Protein AF-A0A246J8T1-F1 (afdb_monomer_lite)

InterPro domains:
  IPR014966 FRG domain [PF08867] (48-132)
  IPR014966 FRG domain [SM00901] (44-136)

Sequence (318 aa):
MPIHVEQDFSTLAECLAHVQATYGGTTAVQAHDRRGQTSLGVVRVPSFLFRGEASQYSATTATMQRIATDPTLSERARQLLPKIARMLECQIREFIPMPMMDSAGYAQHYGLPTELIDLTSSVEVAGYFASSGAVGAQGYVGVFPTASLVRSSILIDLRNHDLAHRPRRQHAFALYNHRHTDIKADACTEELGSRWVGFTLQADDKVRFQTSRALLATATDPAAGALQLAVDSMVQEHGKLPDEIALWLSRHIAPAPFVTKVREGSSPGQLSEVDLIPLAAAEAFFDEAAEREHSYRYWSSRFAVSDRCAGMWMATSQ

Structure (mmCIF, N/CA/C/O backbone):
data_AF-A0A246J8T1-F1
#
_entry.id   AF-A0A246J8T1-F1
#
loop_
_atom_site.group_PDB
_atom_site.id
_atom_site.type_symbol
_atom_site.label_atom_id
_atom_site.label_alt_id
_atom_site.label_comp_id
_atom_site.label_asym_id
_atom_site.label_entity_id
_atom_site.label_seq_id
_atom_site.pdbx_PDB_ins_code
_atom_site.Cartn_x
_atom_site.Cartn_y
_atom_site.Cartn_z
_atom_site.occupancy
_atom_site.B_iso_or_equiv
_atom_site.auth_seq_id
_atom_site.auth_comp_id
_atom_site.auth_asym_id
_atom_site.auth_atom_id
_atom_site.pdbx_PDB_model_num
ATOM 1 N N . MET A 1 1 ? 5.577 -5.176 21.895 1.00 53.31 1 MET A N 1
ATOM 2 C CA . MET A 1 1 ? 4.577 -5.011 22.971 1.00 53.31 1 MET A CA 1
ATOM 3 C C . MET A 1 1 ? 3.214 -5.377 22.404 1.00 53.31 1 MET A C 1
ATOM 5 O O . MET A 1 1 ? 3.064 -5.252 21.192 1.00 53.31 1 MET A O 1
ATOM 9 N N . PRO A 1 2 ? 2.273 -5.912 23.199 1.00 61.97 2 PRO A N 1
ATOM 10 C CA . PRO A 1 2 ? 0.915 -6.147 22.717 1.00 61.97 2 PRO A CA 1
ATOM 11 C C . PRO A 1 2 ? 0.264 -4.805 22.356 1.00 61.97 2 PRO A C 1
ATOM 13 O O . PRO A 1 2 ? 0.428 -3.832 23.084 1.00 61.97 2 PRO A O 1
ATOM 16 N N . ILE A 1 3 ? -0.427 -4.755 21.218 1.00 78.69 3 ILE A N 1
ATOM 17 C CA . ILE A 1 3 ? -1.159 -3.564 20.766 1.00 78.69 3 ILE A CA 1
ATOM 18 C C . ILE A 1 3 ? -2.289 -3.296 21.758 1.00 78.69 3 ILE A C 1
ATOM 20 O O . ILE A 1 3 ? -2.963 -4.236 22.183 1.00 78.69 3 ILE A O 1
ATOM 24 N N . HIS A 1 4 ? -2.524 -2.030 22.100 1.00 83.50 4 HIS A N 1
ATOM 25 C CA . HIS A 1 4 ? -3.713 -1.657 22.855 1.00 83.50 4 HIS A CA 1
ATOM 26 C C . HIS A 1 4 ? -4.957 -1.810 21.967 1.00 83.50 4 HIS A C 1
ATOM 28 O O . HIS A 1 4 ? -5.231 -0.974 21.102 1.00 83.50 4 HIS A O 1
ATOM 34 N N . VAL A 1 5 ? -5.704 -2.888 22.184 1.00 88.19 5 VAL A N 1
ATOM 35 C CA . VAL A 1 5 ? -6.971 -3.153 21.500 1.00 88.19 5 VAL A CA 1
ATOM 36 C C . VAL A 1 5 ? -8.106 -2.536 22.312 1.00 88.19 5 VAL A C 1
ATOM 38 O O . VAL A 1 5 ? -8.237 -2.808 23.501 1.00 88.19 5 VAL A O 1
ATOM 41 N N . GLU A 1 6 ? -8.912 -1.683 21.681 1.00 91.12 6 GLU A N 1
ATOM 42 C CA . GLU A 1 6 ? -10.059 -1.033 22.332 1.00 91.12 6 GLU A CA 1
ATOM 43 C C . GLU A 1 6 ? -11.181 -2.036 22.616 1.00 91.12 6 GLU A C 1
ATOM 45 O O . GLU A 1 6 ? -11.785 -2.017 23.687 1.00 91.12 6 GLU A O 1
ATOM 50 N N . GLN A 1 7 ? -11.446 -2.919 21.653 1.00 95.25 7 GLN A N 1
ATOM 51 C CA . GLN A 1 7 ? -12.486 -3.934 21.731 1.00 95.25 7 GLN A CA 1
ATOM 52 C C . GLN A 1 7 ? -12.160 -5.101 20.793 1.00 95.25 7 GLN A C 1
ATOM 54 O O . GLN A 1 7 ? -11.679 -4.876 19.683 1.00 95.25 7 GLN A O 1
ATOM 59 N N . ASP A 1 8 ? -12.465 -6.325 21.227 1.00 96.69 8 ASP A N 1
ATOM 60 C CA . ASP A 1 8 ? -12.354 -7.547 20.426 1.00 96.69 8 ASP A CA 1
ATOM 61 C C . ASP A 1 8 ? -13.741 -8.100 20.064 1.00 96.69 8 ASP A C 1
ATOM 63 O O . ASP A 1 8 ? -14.647 -8.151 20.901 1.00 96.69 8 ASP A O 1
ATOM 67 N N . PHE A 1 9 ? -13.894 -8.544 18.815 1.00 98.06 9 PHE A N 1
ATOM 68 C CA . PHE A 1 9 ? -15.122 -9.123 18.268 1.00 98.06 9 PHE A CA 1
ATOM 69 C C . PHE A 1 9 ? -14.940 -10.583 17.841 1.00 98.06 9 PHE A C 1
ATOM 71 O O . PHE A 1 9 ? -13.850 -11.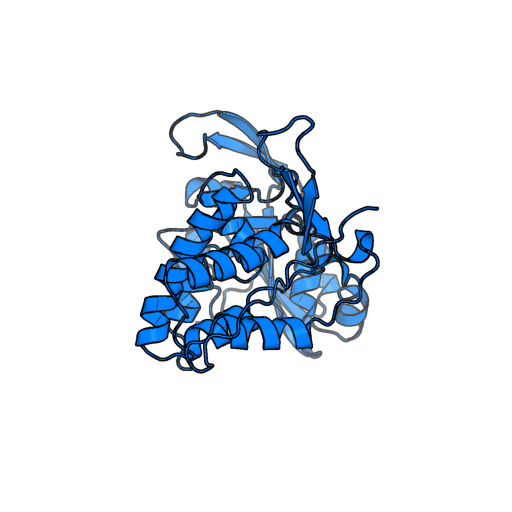031 17.473 1.00 98.06 9 PHE A O 1
ATOM 78 N N . SER A 1 10 ? -16.038 -11.342 17.843 1.00 97.44 10 SER A N 1
ATOM 79 C CA . SER A 1 10 ? -16.011 -12.765 17.485 1.00 97.44 10 SER A CA 1
ATOM 80 C C . SER A 1 10 ? -15.929 -13.010 15.971 1.00 97.44 10 SER A C 1
ATOM 82 O O . SER A 1 10 ? -15.488 -14.080 15.541 1.00 97.44 10 SER A O 1
ATOM 84 N N . THR A 1 11 ? -16.315 -12.006 15.175 1.00 98.06 11 THR A N 1
ATOM 85 C CA . THR A 1 11 ? -16.298 -12.017 13.705 1.00 98.06 11 THR A CA 1
ATOM 86 C C . THR A 1 11 ? -15.822 -10.677 13.144 1.00 98.06 11 THR A C 1
ATOM 88 O O . THR A 1 11 ? -15.952 -9.629 13.790 1.00 98.06 11 THR A O 1
ATOM 91 N N . LEU A 1 12 ? -15.314 -10.680 11.908 1.00 98.06 12 LEU A N 1
ATOM 92 C CA . LEU A 1 12 ? -15.001 -9.439 11.191 1.00 98.06 12 LEU A CA 1
ATOM 93 C C . LEU A 1 12 ? -16.280 -8.644 10.887 1.00 98.06 12 LEU A C 1
ATOM 95 O O . LEU A 1 12 ? -16.277 -7.419 10.986 1.00 98.06 12 LEU A O 1
ATOM 99 N N . ALA A 1 13 ? -17.385 -9.312 10.552 1.00 97.81 13 ALA A N 1
ATOM 100 C CA . ALA A 1 13 ? -18.659 -8.651 10.283 1.00 97.81 13 ALA A CA 1
ATOM 101 C C . ALA A 1 13 ? -19.160 -7.798 11.464 1.00 97.81 13 ALA A C 1
ATOM 103 O O . ALA A 1 13 ? -19.584 -6.660 11.252 1.00 97.81 13 ALA A O 1
ATOM 104 N N . GLU A 1 14 ? -19.088 -8.317 12.693 1.00 98.12 14 GLU A N 1
ATOM 105 C CA . GLU A 1 14 ? -19.444 -7.573 13.910 1.00 98.12 14 GLU A CA 1
ATOM 106 C C . GLU A 1 14 ? -18.513 -6.377 14.131 1.00 98.12 14 GLU A C 1
ATOM 108 O O . GLU A 1 14 ? -18.984 -5.265 14.378 1.00 98.12 14 GLU A O 1
ATOM 113 N N . CYS A 1 15 ? -17.203 -6.589 13.970 1.00 98.06 15 CYS A N 1
ATOM 114 C CA . CYS A 1 15 ? -16.199 -5.535 14.074 1.00 98.06 15 CYS A CA 1
ATOM 115 C C . CYS A 1 15 ? -16.488 -4.384 13.099 1.00 98.06 15 CYS A C 1
ATOM 117 O O . CYS A 1 15 ? -16.516 -3.220 13.496 1.00 98.06 15 CYS A O 1
ATOM 119 N N . LEU A 1 16 ? -16.738 -4.683 11.821 1.00 97.44 16 LEU A N 1
ATOM 120 C CA . LEU A 1 16 ? -17.012 -3.655 10.811 1.00 97.44 16 LEU A CA 1
ATOM 121 C C . LEU A 1 16 ? -18.352 -2.955 11.047 1.00 97.44 16 LEU A C 1
ATOM 123 O O . LEU A 1 16 ? -18.444 -1.749 10.828 1.00 97.44 16 LEU A O 1
ATOM 127 N N . ALA A 1 17 ? -19.375 -3.671 11.527 1.00 97.38 17 ALA A N 1
ATOM 128 C CA . ALA A 1 17 ? -20.653 -3.065 11.894 1.00 97.38 17 ALA A CA 1
ATOM 129 C C . ALA A 1 17 ? -20.487 -2.057 13.041 1.00 97.38 17 ALA A C 1
ATOM 131 O O . ALA A 1 17 ? -21.016 -0.947 12.963 1.00 97.38 17 ALA A O 1
ATOM 132 N N . HIS A 1 18 ? -19.702 -2.409 14.065 1.00 97.69 18 HIS A N 1
ATOM 133 C CA . HIS A 1 18 ? -19.345 -1.486 15.138 1.00 97.69 18 HIS A CA 1
ATOM 134 C C . HIS A 1 18 ? -18.576 -0.274 14.602 1.00 97.69 18 HIS A C 1
ATOM 136 O O . HIS A 1 18 ? -18.959 0.863 14.869 1.00 97.69 18 HIS A O 1
ATOM 142 N N . VAL A 1 19 ? -17.530 -0.496 13.799 1.00 97.50 19 VAL A N 1
ATOM 143 C CA . VAL A 1 19 ? -16.715 0.595 13.247 1.00 97.50 19 VAL A CA 1
ATOM 144 C C . VAL A 1 19 ? -17.567 1.553 12.410 1.00 97.50 19 VAL A C 1
ATOM 146 O O . VAL A 1 19 ? -17.468 2.767 12.572 1.00 97.50 19 VAL A O 1
ATOM 149 N N . GLN A 1 20 ? -18.447 1.022 11.561 1.00 96.12 20 GLN A N 1
ATOM 150 C CA . GLN A 1 20 ? -19.336 1.815 10.714 1.00 96.12 20 GLN A CA 1
ATOM 151 C C . GLN A 1 20 ? -20.355 2.628 11.528 1.00 96.12 20 GLN A C 1
ATOM 153 O O . GLN A 1 20 ? -20.660 3.763 11.159 1.00 96.12 20 GLN A O 1
ATOM 158 N N . ALA A 1 21 ? -20.884 2.062 12.617 1.00 96.31 21 ALA A N 1
ATOM 159 C CA . ALA A 1 21 ? -21.841 2.738 13.491 1.00 96.31 21 ALA A CA 1
ATOM 160 C C . ALA A 1 21 ? -21.185 3.842 14.340 1.00 96.31 21 ALA A C 1
ATOM 162 O O . ALA A 1 21 ? -21.799 4.883 14.570 1.00 96.31 21 ALA A O 1
ATOM 163 N N . THR A 1 22 ? -19.943 3.628 14.781 1.00 96.56 22 THR A N 1
ATOM 164 C CA . THR A 1 22 ? -19.238 4.524 15.710 1.00 96.56 22 THR A CA 1
ATOM 165 C C . THR A 1 22 ? -18.442 5.620 14.994 1.00 96.56 22 THR A C 1
ATOM 167 O O . THR A 1 22 ? -18.422 6.764 15.448 1.00 96.56 22 THR A O 1
ATOM 170 N N . TYR A 1 23 ? -17.794 5.306 13.867 1.00 94.56 23 TYR A N 1
ATOM 171 C CA . TYR A 1 23 ? -16.765 6.157 13.245 1.00 94.56 23 TYR A CA 1
ATOM 172 C C . TYR A 1 23 ? -17.158 6.672 11.854 1.00 94.56 23 TYR A C 1
ATOM 174 O O . TYR A 1 23 ? -16.367 6.662 10.912 1.00 94.56 23 TYR A O 1
ATOM 182 N N . GLY A 1 24 ? -18.393 7.148 11.716 1.00 88.19 24 GLY A N 1
ATOM 183 C CA . GLY A 1 24 ? -18.899 7.734 10.476 1.00 88.19 24 GLY A CA 1
ATOM 184 C C . GLY A 1 24 ? -18.690 9.249 10.342 1.00 88.19 24 GLY A C 1
ATOM 185 O O . GLY A 1 24 ? -18.251 9.951 11.255 1.00 88.19 24 GLY A O 1
ATOM 186 N N . GLY A 1 25 ? -19.092 9.772 9.183 1.00 90.88 25 GLY A N 1
ATOM 187 C CA . GLY A 1 25 ? -19.274 11.204 8.950 1.00 90.88 25 GLY A CA 1
ATOM 188 C C . GLY A 1 25 ? -18.106 11.917 8.269 1.00 90.88 25 GLY A C 1
ATOM 189 O O . GLY A 1 25 ? -17.138 11.316 7.801 1.00 90.88 25 GLY A O 1
ATOM 190 N N . THR A 1 26 ? -18.240 13.238 8.187 1.00 92.31 26 THR A N 1
ATOM 191 C CA . THR A 1 26 ? -17.247 14.133 7.586 1.00 92.31 26 THR A CA 1
ATOM 192 C C . THR A 1 26 ? -16.824 15.198 8.579 1.00 92.31 26 THR A C 1
ATOM 194 O O . THR A 1 26 ? -17.673 15.735 9.293 1.00 92.31 26 THR A O 1
ATOM 197 N N . THR A 1 27 ? -15.555 15.580 8.541 1.00 92.56 27 THR A N 1
ATOM 198 C CA . THR A 1 27 ? -15.009 16.684 9.323 1.00 92.56 27 THR A CA 1
ATOM 199 C C . THR A 1 27 ? -14.459 17.772 8.407 1.00 92.56 27 THR A C 1
ATOM 201 O O . THR A 1 27 ? -14.110 17.525 7.250 1.00 92.56 27 THR A O 1
ATOM 204 N N . ALA A 1 28 ? -14.431 18.998 8.915 1.00 91.31 28 ALA A N 1
ATOM 205 C CA . ALA A 1 28 ? -13.833 20.134 8.236 1.00 91.31 28 ALA A CA 1
ATOM 206 C C . ALA A 1 28 ? -12.350 20.211 8.614 1.00 91.31 28 ALA A C 1
ATOM 208 O O . ALA A 1 28 ? -12.017 20.254 9.798 1.00 91.31 28 ALA A O 1
ATOM 209 N N . VAL A 1 29 ? -11.466 20.242 7.619 1.00 88.56 29 VAL A N 1
ATOM 210 C CA . VAL A 1 29 ? -10.024 20.417 7.828 1.00 88.56 29 VAL A CA 1
ATOM 211 C C . VAL A 1 29 ? -9.511 21.587 7.011 1.00 88.56 29 VAL A C 1
ATOM 213 O O . VAL A 1 29 ? -10.031 21.896 5.937 1.00 88.56 29 VAL A O 1
ATOM 216 N N . GLN A 1 30 ? -8.477 22.239 7.531 1.00 86.31 30 GLN A N 1
ATOM 217 C CA . GLN A 1 30 ? -7.765 23.265 6.794 1.00 86.31 30 GLN A CA 1
ATOM 218 C C . GLN A 1 30 ? -6.932 22.588 5.703 1.00 86.31 30 GLN A C 1
ATOM 220 O O . GLN A 1 30 ? -5.989 21.858 6.005 1.00 86.31 30 GLN A O 1
ATOM 225 N N . ALA A 1 31 ? -7.290 22.804 4.438 1.00 81.94 31 ALA A N 1
ATOM 226 C CA . ALA A 1 31 ? -6.448 22.386 3.332 1.00 81.94 31 ALA A CA 1
ATOM 227 C C . ALA A 1 31 ? -5.289 23.366 3.190 1.00 81.94 31 ALA A C 1
ATOM 229 O O . ALA A 1 31 ? -5.456 24.586 3.316 1.00 81.94 31 ALA A O 1
ATOM 230 N N . HIS A 1 32 ? -4.127 22.813 2.882 1.00 77.75 32 HIS A N 1
ATOM 231 C CA . HIS A 1 32 ? -2.958 23.563 2.473 1.00 77.75 32 HIS A CA 1
ATOM 232 C C . HIS A 1 32 ? -2.554 23.123 1.071 1.00 77.75 32 HIS A C 1
ATOM 234 O O . HIS A 1 32 ? -2.920 22.038 0.613 1.00 77.75 32 HIS A O 1
ATOM 240 N N . ASP A 1 33 ? -1.798 23.970 0.384 1.00 70.94 33 ASP A N 1
ATOM 241 C CA . ASP A 1 33 ? -1.122 23.574 -0.831 1.00 70.94 33 ASP A CA 1
ATOM 242 C C . ASP A 1 33 ? -0.171 22.410 -0.543 1.00 70.94 33 ASP A C 1
ATOM 244 O O . ASP A 1 33 ? 0.154 22.071 0.597 1.00 70.94 33 ASP A O 1
ATOM 248 N N . ARG A 1 34 ? 0.304 21.783 -1.612 1.00 61.41 34 ARG A N 1
ATOM 249 C CA . ARG A 1 34 ? 1.132 20.577 -1.530 1.00 61.41 34 ARG A CA 1
ATOM 250 C C . ARG A 1 34 ? 2.485 20.797 -0.835 1.00 61.41 34 ARG A C 1
ATOM 252 O O . ARG A 1 34 ? 3.192 19.827 -0.591 1.00 61.41 34 ARG A O 1
ATOM 259 N N . ARG A 1 35 ? 2.863 22.048 -0.537 1.00 63.19 35 ARG A N 1
ATOM 260 C CA . ARG A 1 35 ? 4.073 22.409 0.219 1.00 63.19 35 ARG A CA 1
ATOM 261 C C . ARG A 1 35 ? 3.768 22.743 1.683 1.00 63.19 35 ARG A C 1
ATOM 263 O O . ARG A 1 35 ? 4.697 23.025 2.433 1.00 63.19 35 ARG A O 1
ATOM 270 N N . GLY A 1 36 ? 2.495 22.746 2.081 1.00 65.12 36 GLY A N 1
ATOM 271 C CA . GLY A 1 36 ? 2.043 23.225 3.385 1.00 65.12 36 GLY A CA 1
ATOM 272 C C . GLY A 1 36 ? 2.169 24.744 3.554 1.00 65.12 36 GLY A C 1
ATOM 273 O O . GLY A 1 36 ? 2.018 25.242 4.665 1.00 65.12 36 GLY A O 1
ATOM 274 N N . GLN A 1 37 ? 2.477 25.483 2.483 1.00 68.62 37 GLN A N 1
ATOM 275 C CA . GLN A 1 37 ? 2.878 26.894 2.542 1.00 68.62 37 GLN A CA 1
ATOM 276 C C . GLN A 1 37 ? 1.687 27.842 2.403 1.00 68.62 37 GLN A C 1
ATOM 278 O O . GLN A 1 37 ? 1.651 28.883 3.056 1.00 68.62 37 GLN A O 1
ATOM 283 N N . THR A 1 38 ? 0.692 27.466 1.601 1.00 75.44 38 THR A N 1
ATOM 284 C CA . THR A 1 38 ? -0.496 28.290 1.343 1.00 75.44 38 THR A CA 1
ATOM 285 C C . THR A 1 38 ? -1.740 27.593 1.859 1.00 75.44 38 THR A C 1
ATOM 287 O O . THR A 1 38 ? -1.980 26.437 1.538 1.00 75.44 38 THR A O 1
ATOM 290 N N . SER A 1 39 ? -2.565 28.289 2.634 1.00 81.44 39 SER A N 1
ATOM 291 C CA . SER A 1 39 ? -3.903 27.808 2.984 1.00 81.44 39 SER A CA 1
ATOM 292 C C . SER A 1 39 ? -4.807 27.831 1.745 1.00 81.44 39 SER A C 1
ATOM 294 O O . SER A 1 39 ? -4.951 28.871 1.108 1.00 81.44 39 SER A O 1
ATOM 296 N N . LEU A 1 40 ? -5.424 26.696 1.407 1.00 81.44 40 LEU A N 1
ATOM 297 C CA . LEU A 1 40 ? -6.390 26.569 0.303 1.00 81.44 40 LEU A CA 1
ATOM 298 C C . LEU A 1 40 ? -7.849 26.693 0.774 1.00 81.44 40 LEU A C 1
ATOM 300 O O . LEU A 1 40 ? -8.775 26.505 -0.010 1.00 81.44 40 LEU A O 1
ATOM 304 N N . GLY A 1 41 ? -8.059 27.008 2.055 1.00 87.31 41 GLY A N 1
ATOM 305 C CA . GLY A 1 41 ? -9.384 27.069 2.670 1.00 87.31 41 GLY A CA 1
ATOM 306 C C . GLY A 1 41 ? -9.832 25.753 3.308 1.00 87.31 41 GLY A C 1
ATOM 307 O O . GLY A 1 41 ? -9.094 24.771 3.383 1.00 87.31 41 GLY A O 1
ATOM 308 N N . VAL A 1 42 ? -11.047 25.766 3.848 1.00 88.88 42 VAL A N 1
ATOM 309 C CA . VAL A 1 42 ? -11.605 24.630 4.585 1.00 88.88 42 VAL A CA 1
ATOM 310 C C . VAL A 1 42 ? -12.248 23.650 3.612 1.00 88.88 42 VAL A C 1
ATOM 312 O O . VAL A 1 42 ? -13.128 24.023 2.838 1.00 88.88 42 VAL A O 1
ATOM 315 N N . VAL A 1 43 ? -11.846 22.384 3.692 1.00 88.69 43 VAL A N 1
ATOM 316 C CA . VAL A 1 43 ? -12.414 21.288 2.899 1.00 88.69 43 VAL A CA 1
ATOM 317 C C . VAL A 1 43 ? -13.089 20.269 3.809 1.00 88.69 43 VAL A C 1
ATOM 319 O O . VAL A 1 43 ? -12.690 20.075 4.959 1.00 88.69 43 VAL A O 1
ATOM 322 N N . ARG A 1 44 ? -14.129 19.605 3.296 1.00 91.50 44 ARG A N 1
ATOM 323 C CA . ARG A 1 44 ? -14.760 18.477 3.985 1.00 91.50 44 ARG A CA 1
ATOM 324 C C . ARG A 1 44 ? -14.097 17.176 3.568 1.00 91.50 44 ARG A C 1
ATOM 326 O O . ARG A 1 44 ? -14.049 16.851 2.387 1.00 91.50 44 ARG A O 1
ATOM 333 N N . VAL A 1 45 ? -13.635 16.427 4.558 1.00 91.94 45 VAL A N 1
ATOM 334 C CA . VAL A 1 45 ? -12.991 15.120 4.400 1.00 91.94 45 VAL A CA 1
ATOM 335 C C . VAL A 1 45 ? -13.700 14.090 5.282 1.00 91.94 45 VAL A C 1
ATOM 337 O O . VAL A 1 45 ? -14.436 14.482 6.192 1.00 91.94 45 VAL A O 1
ATOM 340 N N . PRO A 1 46 ? -13.515 12.780 5.052 1.00 95.69 46 PRO A N 1
ATOM 341 C CA . PRO A 1 46 ? -13.972 11.754 5.987 1.00 95.69 46 PRO A CA 1
ATOM 342 C C . PRO A 1 46 ? -13.461 12.037 7.403 1.00 95.69 46 PRO A C 1
ATOM 344 O O . PRO A 1 46 ? -12.300 12.410 7.571 1.00 95.69 46 PRO A O 1
ATOM 347 N N . SER A 1 47 ? -14.307 11.878 8.422 1.00 96.81 47 SER A N 1
ATOM 348 C CA . SER A 1 47 ? -13.902 12.109 9.820 1.00 96.81 47 SER A CA 1
ATOM 349 C C . SER A 1 47 ? -12.825 11.133 10.285 1.00 96.81 47 SER A C 1
ATOM 351 O O . SER A 1 47 ? -11.978 11.494 11.104 1.00 96.81 47 SER A O 1
ATOM 353 N N . PHE A 1 48 ? -12.853 9.921 9.734 1.00 98.19 48 PHE A N 1
ATOM 354 C CA . PHE A 1 48 ? -11.936 8.841 10.044 1.00 98.19 48 PHE A CA 1
ATOM 355 C C . PHE A 1 48 ? -11.446 8.174 8.763 1.00 98.19 48 PHE A C 1
ATOM 357 O O . PHE A 1 48 ? -12.153 8.139 7.751 1.00 98.19 48 PHE A O 1
ATOM 364 N N . LEU A 1 49 ? -10.237 7.632 8.840 1.00 98.19 49 LEU A N 1
ATOM 365 C CA . LEU A 1 49 ? -9.674 6.700 7.879 1.00 98.19 49 LEU A CA 1
ATOM 366 C C . LEU A 1 49 ? -9.443 5.352 8.557 1.00 98.19 49 LEU A C 1
ATOM 368 O O . LEU A 1 49 ? -9.347 5.265 9.781 1.00 98.19 49 LEU A O 1
ATOM 372 N N . PHE A 1 50 ? -9.342 4.307 7.752 1.00 98.44 50 PHE A N 1
ATOM 373 C CA . PHE A 1 50 ? -9.341 2.927 8.201 1.00 98.44 50 PHE A CA 1
ATOM 374 C C . PHE A 1 50 ? -8.191 2.141 7.586 1.00 98.44 50 PHE A C 1
ATOM 376 O O . PHE A 1 50 ? -7.718 2.446 6.489 1.00 98.44 50 PHE A O 1
ATOM 383 N N . ARG A 1 51 ? -7.776 1.082 8.279 1.00 97.75 51 ARG A N 1
ATOM 384 C CA . ARG A 1 51 ? -6.825 0.091 7.774 1.00 97.75 51 ARG A CA 1
ATOM 385 C C . ARG A 1 51 ? -7.221 -1.295 8.253 1.00 97.75 51 ARG A C 1
ATOM 387 O O . ARG A 1 51 ? -7.334 -1.513 9.452 1.00 97.75 51 ARG A O 1
ATOM 394 N N . GLY A 1 52 ? -7.401 -2.229 7.327 1.00 97.38 52 GLY A N 1
ATOM 395 C CA . GLY A 1 52 ? -7.640 -3.630 7.658 1.00 97.38 52 GLY A CA 1
ATOM 396 C C . GLY A 1 52 ? -6.352 -4.435 7.684 1.00 97.38 52 GLY A C 1
ATOM 397 O O . GLY A 1 52 ? -5.555 -4.357 6.751 1.00 97.38 52 GLY A O 1
ATOM 398 N N . GLU A 1 53 ? -6.171 -5.235 8.725 1.00 97.31 53 GLU A N 1
ATOM 399 C CA . GLU A 1 53 ? -5.034 -6.129 8.885 1.00 97.31 53 GLU A CA 1
ATOM 400 C C . GLU A 1 53 ? -5.509 -7.546 9.187 1.00 97.31 53 GLU A C 1
ATOM 402 O O . GLU A 1 53 ? -6.246 -7.794 10.136 1.00 97.31 53 GLU A O 1
ATOM 407 N N . ALA A 1 54 ? -5.073 -8.484 8.352 1.00 95.81 54 ALA A N 1
ATOM 408 C CA . ALA A 1 54 ? -5.498 -9.879 8.390 1.00 95.81 54 ALA A CA 1
ATOM 409 C C . ALA A 1 54 ? -4.853 -10.731 9.491 1.00 95.81 54 ALA A C 1
ATOM 411 O O . ALA A 1 54 ? -5.216 -11.896 9.654 1.00 95.81 54 ALA A O 1
ATOM 412 N N . SER A 1 55 ? -3.883 -10.161 10.201 1.00 94.62 55 SER A N 1
ATOM 413 C CA . SER A 1 55 ? -3.083 -10.846 11.207 1.00 94.62 55 SER A CA 1
ATOM 414 C C . SER A 1 55 ? -2.704 -9.885 12.328 1.00 94.62 55 SER A C 1
ATOM 416 O O . SER A 1 55 ? -2.720 -8.663 12.161 1.00 94.62 55 SER A O 1
ATOM 418 N N . GLN A 1 56 ? -2.243 -10.443 13.446 1.00 92.06 56 GLN A N 1
ATOM 419 C CA . GLN A 1 56 ? -1.696 -9.676 14.562 1.00 92.06 56 GLN A CA 1
ATOM 420 C C . GLN A 1 56 ? -0.261 -9.210 14.299 1.00 92.06 56 GLN A C 1
ATOM 422 O O . GLN A 1 56 ? 0.685 -9.627 14.967 1.00 92.06 56 GLN A O 1
ATOM 427 N N . TYR A 1 57 ? -0.077 -8.350 13.297 1.00 90.88 57 TYR A N 1
ATOM 428 C CA . TYR A 1 57 ? 1.235 -7.775 13.020 1.00 90.88 57 TYR A CA 1
ATOM 429 C C . TYR A 1 57 ? 1.704 -6.956 14.220 1.00 90.88 57 TYR A C 1
ATOM 431 O O . TYR A 1 57 ? 1.008 -6.036 14.646 1.00 90.88 57 TYR A O 1
ATOM 439 N N . SER A 1 58 ? 2.893 -7.263 14.739 1.00 89.81 58 SER A N 1
ATOM 440 C CA . SER A 1 58 ? 3.470 -6.578 15.901 1.00 89.81 58 SER A CA 1
ATOM 441 C C . SER A 1 58 ? 3.812 -5.110 15.644 1.00 89.81 58 SER A C 1
ATOM 443 O O . SER A 1 58 ? 4.001 -4.366 16.597 1.00 89.81 58 SER A O 1
ATOM 445 N N . ALA A 1 59 ? 3.932 -4.729 14.373 1.00 93.56 59 ALA A N 1
ATOM 446 C CA . ALA A 1 59 ? 4.226 -3.384 13.907 1.00 93.56 59 ALA A CA 1
ATOM 447 C C . ALA A 1 59 ? 3.514 -3.149 12.571 1.00 93.56 59 ALA A C 1
ATOM 449 O O . ALA A 1 59 ? 3.350 -4.083 11.777 1.00 93.56 59 ALA A O 1
ATOM 450 N N . THR A 1 60 ? 3.153 -1.900 12.303 1.00 95.00 60 THR A N 1
ATOM 451 C CA . THR A 1 60 ? 2.615 -1.459 11.016 1.00 95.00 60 THR A CA 1
ATOM 452 C C . THR A 1 60 ? 3.499 -0.343 10.487 1.00 95.00 60 THR A C 1
ATOM 454 O O . THR A 1 60 ? 3.344 0.828 10.827 1.00 95.00 60 THR A O 1
ATOM 457 N N . THR A 1 61 ? 4.455 -0.735 9.651 1.00 95.31 61 THR A N 1
ATOM 458 C CA . THR A 1 61 ? 5.484 0.141 9.090 1.00 95.31 61 THR A CA 1
ATOM 459 C C . THR A 1 61 ? 5.377 0.210 7.570 1.00 95.31 61 THR A C 1
ATOM 461 O O . THR A 1 61 ? 4.827 -0.685 6.915 1.00 95.31 61 THR A O 1
ATOM 464 N N . ALA A 1 62 ? 5.907 1.288 6.997 1.00 94.12 62 ALA A N 1
ATOM 465 C CA . ALA A 1 62 ? 5.944 1.478 5.556 1.00 94.12 62 ALA A CA 1
ATOM 466 C C . ALA A 1 62 ? 6.926 0.495 4.895 1.00 94.12 62 ALA A C 1
ATOM 468 O O . ALA A 1 62 ? 7.819 -0.073 5.534 1.00 94.12 62 ALA A O 1
ATOM 469 N N . THR A 1 63 ? 6.742 0.237 3.598 1.00 93.00 63 THR A N 1
ATOM 470 C CA . THR A 1 63 ? 7.514 -0.799 2.893 1.00 93.00 63 THR A CA 1
ATOM 471 C C . THR A 1 63 ? 9.012 -0.497 2.890 1.00 93.00 63 THR A C 1
ATOM 473 O O . THR A 1 63 ? 9.800 -1.427 3.043 1.00 93.00 63 THR A O 1
ATOM 476 N N . MET A 1 64 ? 9.419 0.775 2.820 1.00 93.06 64 MET A N 1
ATOM 477 C CA . MET A 1 64 ? 10.833 1.155 2.935 1.00 93.06 64 MET A CA 1
ATOM 478 C C . MET A 1 64 ? 11.461 0.739 4.265 1.00 93.06 64 MET A C 1
ATOM 480 O O . MET A 1 64 ? 12.570 0.206 4.292 1.00 93.06 64 MET A O 1
ATOM 484 N N . GLN A 1 65 ? 10.746 0.925 5.370 1.00 93.00 65 GLN A N 1
ATOM 485 C CA . GLN A 1 65 ? 11.206 0.540 6.700 1.00 93.00 65 GLN A CA 1
ATOM 486 C C . GLN A 1 65 ? 11.285 -0.981 6.834 1.00 93.00 65 GLN A C 1
ATOM 488 O O . GLN A 1 65 ? 12.226 -1.483 7.444 1.00 93.00 65 GLN A O 1
ATOM 493 N N . ARG A 1 66 ? 10.348 -1.720 6.224 1.00 93.00 66 ARG A N 1
ATOM 494 C CA . ARG A 1 66 ? 10.412 -3.189 6.170 1.00 93.00 66 ARG A CA 1
ATOM 495 C C . ARG A 1 66 ? 11.613 -3.676 5.367 1.00 93.00 66 ARG A C 1
ATOM 497 O O . ARG A 1 66 ? 12.311 -4.561 5.835 1.00 93.00 66 ARG A O 1
ATOM 504 N N . ILE A 1 67 ? 11.905 -3.064 4.217 1.00 93.88 67 ILE A N 1
ATOM 505 C CA . ILE A 1 67 ? 13.106 -3.381 3.426 1.00 93.88 67 ILE A CA 1
ATOM 506 C C . ILE A 1 67 ? 14.372 -3.150 4.249 1.00 93.88 67 ILE A C 1
ATOM 508 O O . ILE A 1 67 ? 15.263 -3.993 4.241 1.00 93.88 67 ILE A O 1
ATOM 512 N N . ALA A 1 68 ? 14.457 -2.041 4.989 1.00 92.31 68 ALA A N 1
ATOM 513 C CA . ALA A 1 68 ? 15.638 -1.708 5.784 1.00 92.31 68 ALA A CA 1
ATOM 514 C C . ALA A 1 68 ? 15.982 -2.765 6.851 1.00 92.31 68 ALA A C 1
ATOM 516 O O . ALA A 1 68 ? 17.143 -2.871 7.248 1.00 92.31 68 ALA A O 1
ATOM 517 N N . THR A 1 69 ? 15.003 -3.558 7.292 1.00 91.12 69 THR A N 1
ATOM 518 C CA . THR A 1 69 ? 15.173 -4.601 8.312 1.00 91.12 69 THR A CA 1
ATOM 519 C C . THR A 1 69 ? 14.920 -6.018 7.797 1.00 91.12 69 THR A C 1
ATOM 521 O O . THR A 1 69 ? 15.019 -6.961 8.579 1.00 91.12 69 THR A O 1
ATOM 524 N N . ASP A 1 70 ? 14.641 -6.197 6.502 1.00 92.56 70 ASP A N 1
ATOM 525 C CA . ASP A 1 70 ? 14.329 -7.501 5.918 1.00 92.56 70 ASP A CA 1
ATOM 526 C C . ASP A 1 70 ? 15.578 -8.403 5.920 1.00 92.56 70 ASP A C 1
ATOM 528 O O . ASP A 1 70 ? 16.551 -8.102 5.213 1.00 92.56 70 ASP A O 1
ATOM 532 N N . PRO A 1 71 ? 15.587 -9.508 6.691 1.00 92.75 71 PRO A N 1
ATOM 533 C CA . PRO A 1 71 ? 16.739 -10.398 6.775 1.00 92.75 71 PRO A CA 1
ATOM 534 C C . PRO A 1 71 ? 16.927 -11.247 5.511 1.00 92.75 71 PRO A C 1
ATOM 536 O O . PRO A 1 71 ? 17.991 -11.835 5.335 1.00 92.75 71 PRO A O 1
ATOM 539 N N . THR A 1 72 ? 15.915 -11.329 4.642 1.00 94.06 72 THR A N 1
ATOM 540 C CA . THR A 1 72 ? 15.976 -12.088 3.386 1.00 94.06 72 THR A CA 1
ATOM 541 C C . THR A 1 72 ? 16.704 -11.334 2.276 1.00 94.06 72 THR A C 1
ATOM 543 O O . THR A 1 72 ? 17.116 -11.951 1.296 1.00 94.06 72 THR A O 1
ATOM 546 N N . LEU A 1 73 ? 16.898 -10.021 2.444 1.00 94.50 73 LEU A N 1
ATOM 547 C CA . LEU A 1 73 ? 17.636 -9.172 1.515 1.00 94.50 73 LEU A CA 1
ATOM 548 C C . LEU A 1 73 ? 19.109 -9.050 1.915 1.00 94.50 73 LEU A C 1
ATOM 550 O O . LEU A 1 73 ? 19.459 -8.999 3.097 1.00 94.50 73 LEU A O 1
ATOM 554 N N . SER A 1 74 ? 19.998 -8.926 0.936 1.00 96.62 74 SER A N 1
ATOM 555 C CA . SER A 1 74 ? 21.386 -8.543 1.184 1.00 96.62 74 SER A CA 1
ATOM 556 C C . SER A 1 74 ? 21.481 -7.094 1.672 1.00 96.62 74 SER A C 1
ATOM 558 O O . SER A 1 74 ? 20.630 -6.252 1.378 1.00 96.62 74 SER A O 1
ATOM 560 N N . GLU A 1 75 ? 22.557 -6.752 2.387 1.00 96.44 75 GLU A N 1
ATOM 561 C CA . GLU A 1 75 ? 22.805 -5.363 2.801 1.00 96.44 75 GLU A CA 1
ATOM 562 C C . GLU A 1 75 ? 22.847 -4.411 1.600 1.00 96.44 75 GLU A C 1
ATOM 564 O O . GLU A 1 75 ? 22.257 -3.329 1.628 1.00 96.44 75 GLU A O 1
ATOM 569 N N . ARG A 1 76 ? 23.474 -4.853 0.505 1.00 95.62 76 ARG A N 1
ATOM 570 C CA . ARG A 1 76 ? 23.503 -4.109 -0.752 1.00 95.62 76 ARG A CA 1
ATOM 571 C C . ARG A 1 76 ? 22.091 -3.865 -1.284 1.00 95.62 76 ARG A C 1
ATOM 573 O O . ARG A 1 76 ? 21.808 -2.752 -1.723 1.00 95.62 76 ARG A O 1
ATOM 580 N N . ALA A 1 77 ? 21.204 -4.859 -1.234 1.00 95.50 77 ALA A N 1
ATOM 581 C CA . ALA A 1 77 ? 19.828 -4.692 -1.687 1.00 95.50 77 ALA A CA 1
ATOM 582 C C . ALA A 1 77 ? 19.025 -3.729 -0.816 1.00 95.50 77 ALA A C 1
ATOM 584 O O . ALA A 1 77 ? 18.378 -2.828 -1.355 1.00 95.50 77 ALA A O 1
ATOM 585 N N . ARG A 1 78 ? 19.164 -3.827 0.510 1.00 96.00 78 ARG A N 1
ATOM 586 C CA . ARG A 1 78 ? 18.545 -2.887 1.457 1.00 96.00 78 ARG A CA 1
ATOM 587 C C . ARG A 1 78 ? 18.974 -1.434 1.226 1.00 96.00 78 ARG A C 1
ATOM 589 O O . ARG A 1 78 ? 18.182 -0.525 1.445 1.00 96.00 78 ARG A O 1
ATOM 596 N N . GLN A 1 79 ? 20.199 -1.203 0.748 1.00 95.00 79 GLN A N 1
ATOM 597 C CA . GLN A 1 79 ? 20.705 0.139 0.429 1.00 95.00 79 GLN A CA 1
ATOM 598 C C . GLN A 1 79 ? 20.320 0.639 -0.973 1.00 95.00 79 GLN A C 1
ATOM 600 O O . GLN A 1 79 ? 20.184 1.849 -1.174 1.00 95.00 79 GLN A O 1
ATOM 605 N N . LEU A 1 80 ? 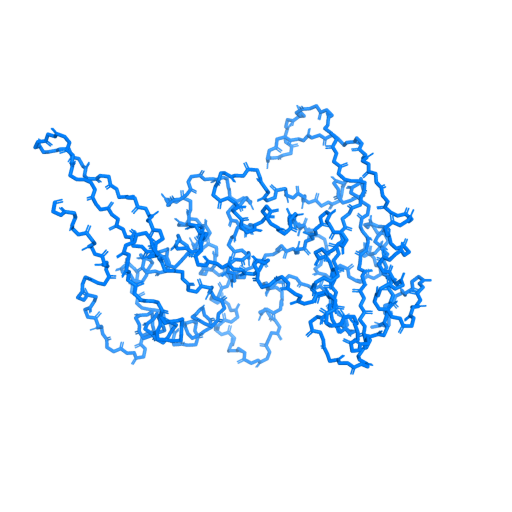20.199 -0.256 -1.961 1.00 95.19 80 LEU A N 1
ATOM 606 C CA . LEU A 1 80 ? 19.938 0.118 -3.356 1.00 95.19 80 LEU A CA 1
ATOM 607 C C . LEU A 1 80 ? 18.450 0.250 -3.681 1.00 95.19 80 LEU A C 1
ATOM 609 O O . LEU A 1 80 ? 18.093 1.185 -4.395 1.00 95.19 80 LEU A O 1
ATOM 613 N N . LEU A 1 81 ? 17.588 -0.626 -3.150 1.00 95.31 81 LEU A N 1
ATOM 614 C CA . LEU A 1 81 ? 16.143 -0.578 -3.408 1.00 95.31 81 LEU A CA 1
ATOM 615 C C . LEU A 1 81 ? 15.535 0.803 -3.109 1.00 95.31 81 LEU A C 1
ATOM 617 O O . LEU A 1 81 ? 14.852 1.328 -3.988 1.00 95.31 81 LEU A O 1
ATOM 621 N N . PRO A 1 82 ? 15.832 1.461 -1.967 1.00 93.25 82 PRO A N 1
ATOM 622 C CA . PRO A 1 82 ? 15.294 2.793 -1.699 1.00 93.25 82 PRO A CA 1
ATOM 623 C C . PRO A 1 82 ? 15.756 3.862 -2.694 1.00 93.25 82 PRO A C 1
ATOM 625 O O . PRO A 1 82 ? 14.997 4.766 -3.034 1.00 93.25 82 PRO A O 1
ATOM 628 N N . LYS A 1 83 ? 16.999 3.767 -3.184 1.00 93.44 83 LYS A N 1
ATOM 629 C CA . LYS A 1 83 ? 17.541 4.709 -4.176 1.00 93.44 83 LYS A CA 1
ATOM 630 C C . LYS A 1 83 ? 16.852 4.530 -5.525 1.00 93.44 83 LYS A C 1
ATOM 632 O O . LYS A 1 83 ? 16.441 5.514 -6.127 1.00 93.44 83 LYS A O 1
ATOM 637 N N . ILE A 1 84 ? 16.690 3.278 -5.952 1.00 93.94 84 ILE A N 1
ATOM 638 C CA . ILE A 1 84 ? 16.015 2.925 -7.204 1.00 93.94 84 ILE A CA 1
ATOM 639 C C . ILE A 1 84 ? 14.547 3.334 -7.154 1.00 93.94 84 ILE A C 1
ATOM 641 O O . ILE A 1 84 ? 14.063 3.954 -8.090 1.00 93.94 84 ILE A O 1
ATOM 645 N N . ALA A 1 85 ? 13.852 3.075 -6.048 1.00 92.44 85 ALA A N 1
ATOM 646 C CA . ALA A 1 85 ? 12.469 3.500 -5.895 1.00 92.44 85 ALA A CA 1
ATOM 647 C C . ALA A 1 85 ? 12.308 5.021 -6.018 1.00 92.44 85 ALA A C 1
ATOM 649 O O . ALA A 1 85 ? 11.476 5.473 -6.791 1.00 92.44 85 ALA A O 1
ATOM 650 N N . ARG A 1 86 ? 13.171 5.818 -5.374 1.00 90.12 86 ARG A N 1
ATOM 651 C CA . ARG A 1 86 ? 13.152 7.285 -5.528 1.00 90.12 86 ARG A CA 1
ATOM 652 C C . ARG A 1 86 ? 13.431 7.740 -6.965 1.00 90.12 86 ARG A C 1
ATOM 654 O O . ARG A 1 86 ? 12.853 8.724 -7.415 1.00 90.12 86 ARG A O 1
ATOM 661 N N . MET A 1 87 ? 14.302 7.041 -7.697 1.00 89.88 87 MET A N 1
ATOM 662 C CA . MET A 1 87 ? 14.524 7.316 -9.124 1.00 89.88 87 MET A CA 1
ATOM 663 C C . MET A 1 87 ? 13.272 7.004 -9.954 1.00 89.88 87 MET A C 1
ATOM 665 O O . MET A 1 87 ? 12.861 7.824 -10.771 1.00 89.88 87 MET A O 1
ATOM 669 N N . LEU A 1 88 ? 12.632 5.862 -9.699 1.00 89.38 88 LEU A N 1
ATOM 670 C CA . LEU A 1 88 ? 11.409 5.445 -10.387 1.00 89.38 88 LEU A CA 1
ATOM 671 C C . LEU A 1 88 ? 10.228 6.370 -10.076 1.00 89.38 88 LEU A C 1
ATOM 673 O O . LEU A 1 88 ? 9.473 6.707 -10.979 1.00 89.38 88 LEU A O 1
ATOM 677 N N . GLU A 1 89 ? 10.092 6.849 -8.838 1.00 87.06 89 GLU A N 1
ATOM 678 C CA . GLU A 1 89 ? 9.100 7.869 -8.469 1.00 87.06 89 GLU A CA 1
ATOM 679 C C . GLU A 1 89 ? 9.250 9.140 -9.319 1.00 87.06 89 GLU A C 1
ATOM 681 O O . GLU A 1 89 ? 8.249 9.731 -9.725 1.00 87.06 89 GLU A O 1
ATOM 686 N N . CYS A 1 90 ? 10.487 9.550 -9.623 1.00 83.69 90 CYS A N 1
ATOM 687 C CA . CYS A 1 90 ? 10.752 10.668 -10.526 1.00 83.69 90 CYS A CA 1
ATOM 688 C C . CYS A 1 90 ? 10.393 10.334 -11.980 1.00 83.69 90 CYS A C 1
ATOM 690 O O . CYS A 1 90 ? 9.738 11.150 -12.623 1.00 83.69 90 CYS A O 1
ATOM 692 N N . GLN A 1 91 ? 10.763 9.152 -12.479 1.00 84.19 91 GLN A N 1
ATOM 693 C CA . GLN A 1 91 ? 10.501 8.743 -13.865 1.00 84.19 91 GLN A CA 1
ATOM 694 C C . GLN A 1 91 ? 9.016 8.505 -14.160 1.00 84.19 91 GLN A C 1
ATOM 696 O O . GLN A 1 91 ? 8.541 8.866 -15.230 1.00 84.19 91 GLN A O 1
ATOM 701 N N . ILE A 1 92 ? 8.232 7.984 -13.209 1.00 82.25 92 ILE A N 1
ATOM 702 C CA . ILE A 1 92 ? 6.772 7.836 -13.375 1.00 82.25 92 ILE A CA 1
ATOM 703 C C . ILE A 1 92 ? 6.123 9.176 -13.744 1.00 82.25 92 ILE A C 1
ATOM 705 O O . ILE A 1 92 ? 5.149 9.206 -14.495 1.00 82.25 92 ILE A O 1
ATOM 709 N N . ARG A 1 93 ? 6.679 10.294 -13.261 1.00 81.38 93 ARG A N 1
ATOM 710 C CA . ARG A 1 93 ? 6.161 11.639 -13.544 1.00 81.38 93 ARG A CA 1
ATOM 711 C C . ARG A 1 93 ? 6.384 12.086 -14.988 1.00 81.38 93 ARG A C 1
ATOM 713 O O . ARG A 1 93 ? 5.711 13.018 -15.419 1.00 81.38 93 ARG A O 1
ATOM 720 N N . GLU A 1 94 ? 7.296 11.447 -15.717 1.00 78.06 94 GLU A N 1
ATOM 721 C CA . GLU A 1 94 ? 7.503 11.678 -17.151 1.00 78.06 94 GLU A CA 1
ATOM 722 C C . GLU A 1 94 ? 6.379 11.045 -17.979 1.00 78.06 94 GLU A C 1
ATOM 724 O O . GLU A 1 94 ? 5.948 11.620 -18.974 1.00 78.06 94 GLU A O 1
ATOM 729 N N . PHE A 1 95 ? 5.843 9.908 -17.523 1.00 73.69 95 PHE A N 1
ATOM 730 C CA . PHE A 1 95 ? 4.714 9.224 -18.163 1.00 73.69 95 PHE A CA 1
ATOM 731 C C . PHE A 1 95 ? 3.360 9.762 -17.704 1.00 73.69 95 PHE A C 1
ATOM 733 O O . PHE A 1 95 ? 2.404 9.805 -18.476 1.00 73.69 95 PHE A O 1
ATOM 740 N N . ILE A 1 96 ? 3.260 10.151 -16.433 1.00 75.75 96 ILE A N 1
ATOM 741 C CA . ILE A 1 96 ? 2.034 10.668 -15.835 1.00 75.75 96 ILE A CA 1
ATOM 742 C C . ILE A 1 96 ? 2.367 11.955 -15.076 1.00 75.75 96 ILE A C 1
ATOM 744 O O . ILE A 1 96 ? 2.800 11.889 -13.922 1.00 75.75 96 ILE A O 1
ATOM 748 N N . PRO A 1 97 ? 2.153 13.133 -15.691 1.00 75.00 97 PRO A N 1
ATOM 749 C CA . PRO A 1 97 ? 2.467 14.415 -15.074 1.00 75.00 97 PRO A CA 1
ATOM 750 C C . PRO A 1 97 ? 1.714 14.622 -13.756 1.00 75.00 97 PRO A C 1
ATOM 752 O O . PRO A 1 97 ? 0.538 14.980 -13.726 1.00 75.00 97 PRO A O 1
ATOM 755 N N . MET A 1 98 ? 2.414 14.430 -12.639 1.00 75.38 98 MET A N 1
ATOM 756 C CA . MET A 1 98 ? 1.857 14.600 -11.300 1.00 75.38 98 MET A CA 1
ATOM 757 C C . MET A 1 98 ? 2.906 15.133 -10.308 1.00 75.38 98 MET A C 1
ATOM 759 O O . MET A 1 98 ? 4.113 15.100 -10.580 1.00 75.38 98 MET A O 1
ATOM 763 N N . PRO A 1 99 ? 2.485 15.667 -9.150 1.00 72.81 99 PRO A N 1
ATOM 764 C CA . PRO A 1 99 ? 3.403 16.040 -8.076 1.00 72.81 99 PRO A CA 1
ATOM 765 C C . PRO A 1 99 ? 4.116 14.833 -7.464 1.00 72.81 99 PRO A C 1
ATOM 767 O O . PRO A 1 99 ? 3.612 13.718 -7.488 1.00 72.81 99 PRO A O 1
ATOM 770 N N . MET A 1 100 ? 5.257 15.094 -6.826 1.00 72.94 100 MET A N 1
ATOM 771 C CA . MET A 1 100 ? 6.134 14.064 -6.256 1.00 72.94 100 MET A CA 1
ATOM 772 C C . MET A 1 100 ? 5.487 13.212 -5.148 1.00 72.94 100 MET A C 1
ATOM 774 O O . MET A 1 100 ? 5.649 11.999 -5.125 1.00 72.94 100 MET A O 1
ATOM 778 N N . MET A 1 101 ? 4.750 13.824 -4.217 1.00 73.81 101 MET A N 1
ATOM 779 C CA . MET A 1 101 ? 4.101 13.056 -3.142 1.00 73.81 101 MET A CA 1
ATOM 780 C C . MET A 1 101 ? 2.952 12.196 -3.677 1.00 73.81 101 MET A C 1
ATOM 782 O O . MET A 1 101 ? 2.744 11.078 -3.211 1.00 73.81 101 MET A O 1
ATOM 786 N N . ASP A 1 102 ? 2.256 12.693 -4.700 1.00 78.12 102 ASP A N 1
ATOM 787 C CA . ASP A 1 102 ? 1.219 11.943 -5.394 1.00 78.12 102 ASP A CA 1
ATOM 788 C C . ASP A 1 102 ? 1.873 10.733 -6.089 1.00 78.12 102 ASP A C 1
ATOM 790 O O . ASP A 1 102 ? 1.429 9.611 -5.862 1.00 78.12 102 ASP A O 1
ATOM 794 N N . SER A 1 103 ? 2.983 10.917 -6.824 1.00 81.44 103 SER A N 1
ATOM 795 C CA . SER A 1 103 ? 3.678 9.819 -7.524 1.00 81.44 103 SER A CA 1
ATOM 796 C C . SER A 1 103 ? 4.166 8.718 -6.597 1.00 81.44 103 SER A C 1
ATOM 798 O O . SER A 1 103 ? 4.015 7.549 -6.941 1.00 81.44 103 SER A O 1
ATOM 800 N N . ALA A 1 104 ? 4.673 9.060 -5.410 1.00 84.06 104 ALA A N 1
ATOM 801 C CA . ALA A 1 104 ? 5.006 8.062 -4.398 1.00 84.06 104 ALA A CA 1
ATOM 802 C C . ALA A 1 104 ? 3.758 7.269 -3.966 1.00 84.06 104 ALA A C 1
ATOM 804 O O . ALA A 1 104 ? 3.774 6.040 -3.951 1.00 84.06 104 ALA A O 1
ATOM 805 N N . GLY A 1 105 ? 2.638 7.946 -3.694 1.00 83.31 105 GLY A N 1
ATOM 806 C CA . GLY A 1 105 ? 1.387 7.273 -3.340 1.00 83.31 105 GLY A CA 1
ATOM 807 C C . GLY A 1 105 ? 0.860 6.348 -4.441 1.00 83.31 105 GLY A C 1
ATOM 808 O O . GLY A 1 105 ? 0.456 5.222 -4.157 1.00 83.31 105 GLY A O 1
ATOM 809 N N . TYR A 1 106 ? 0.931 6.758 -5.710 1.00 82.44 106 TYR A N 1
ATOM 810 C CA . TYR A 1 106 ? 0.589 5.872 -6.829 1.00 82.44 106 TYR A CA 1
ATOM 811 C C . TYR A 1 106 ? 1.540 4.684 -6.920 1.00 82.44 106 TYR A C 1
ATOM 813 O O . TYR A 1 106 ? 1.085 3.544 -6.996 1.00 82.44 106 TYR A O 1
ATOM 821 N N . ALA A 1 107 ? 2.848 4.928 -6.874 1.00 85.75 107 ALA A N 1
ATOM 822 C CA . ALA A 1 107 ? 3.848 3.880 -7.005 1.00 85.75 107 ALA A CA 1
ATOM 823 C C . ALA A 1 107 ? 3.701 2.805 -5.914 1.00 85.75 107 ALA A C 1
ATOM 825 O O . ALA A 1 107 ? 3.795 1.613 -6.218 1.00 85.75 107 ALA A O 1
ATOM 826 N N . GLN A 1 108 ? 3.362 3.208 -4.683 1.00 87.81 108 GLN A N 1
ATOM 827 C CA . GLN A 1 108 ? 3.040 2.292 -3.587 1.00 87.81 108 GLN A CA 1
ATOM 828 C C . GLN A 1 108 ? 1.921 1.314 -3.949 1.00 87.81 108 GLN A C 1
ATOM 830 O O . GLN A 1 108 ? 2.072 0.105 -3.755 1.00 87.81 108 GLN A O 1
ATOM 835 N N . HIS A 1 109 ? 0.811 1.807 -4.507 1.00 85.81 109 HIS A N 1
ATOM 836 C CA . HIS A 1 109 ? -0.316 0.949 -4.874 1.00 85.81 109 HIS A CA 1
ATOM 837 C C . HIS A 1 109 ? 0.067 -0.105 -5.915 1.00 85.81 109 HIS A C 1
ATOM 839 O O . HIS A 1 109 ? -0.509 -1.195 -5.908 1.00 85.81 109 HIS A O 1
ATOM 845 N N . TYR A 1 110 ? 1.042 0.175 -6.780 1.00 85.69 110 TYR A N 1
ATOM 846 C CA . TYR A 1 110 ? 1.528 -0.776 -7.784 1.00 85.69 110 TYR A CA 1
ATOM 847 C C . TYR A 1 110 ? 2.780 -1.538 -7.349 1.00 85.69 110 TYR A C 1
ATOM 849 O O . TYR A 1 110 ? 3.357 -2.238 -8.172 1.00 85.69 110 TYR A O 1
ATOM 857 N N . GLY A 1 111 ? 3.146 -1.477 -6.064 1.00 87.75 111 GLY A N 1
ATOM 858 C CA . GLY A 1 111 ? 4.147 -2.352 -5.454 1.00 87.75 111 GLY A CA 1
ATOM 859 C C . GLY A 1 111 ? 5.557 -1.778 -5.358 1.00 87.75 111 GLY A C 1
ATOM 860 O O . GLY A 1 111 ? 6.466 -2.489 -4.925 1.00 87.75 111 GLY A O 1
ATOM 861 N N . LEU A 1 112 ? 5.759 -0.504 -5.709 1.00 91.75 112 LEU A N 1
ATOM 862 C CA . LEU A 1 112 ? 7.019 0.172 -5.423 1.00 91.75 112 LEU A CA 1
ATOM 863 C C . LEU A 1 112 ? 7.129 0.434 -3.911 1.00 91.75 112 LEU A C 1
ATOM 865 O O . LEU A 1 112 ? 6.145 0.827 -3.281 1.00 91.75 112 LEU A O 1
ATOM 869 N N . PRO A 1 113 ? 8.297 0.219 -3.286 1.00 92.31 113 PRO A N 1
ATOM 870 C CA . PRO A 1 113 ? 8.443 0.524 -1.879 1.00 92.31 113 PRO A CA 1
ATOM 871 C C . PRO A 1 113 ? 8.452 2.035 -1.677 1.00 92.31 113 PRO A C 1
ATOM 873 O O . PRO A 1 113 ? 9.103 2.752 -2.426 1.00 92.31 113 PRO A O 1
ATOM 876 N N . THR A 1 114 ? 7.752 2.505 -0.647 1.00 93.00 114 THR A N 1
ATOM 877 C CA . THR A 1 114 ? 7.682 3.921 -0.263 1.00 93.00 114 THR A CA 1
ATOM 878 C C . THR A 1 114 ? 7.697 4.066 1.260 1.00 93.00 114 THR A C 1
ATOM 880 O O . THR A 1 114 ? 7.636 3.073 1.996 1.00 93.00 114 THR A O 1
ATOM 883 N N . GLU A 1 115 ? 7.805 5.306 1.737 1.00 92.31 115 GLU A N 1
ATOM 884 C CA . GLU A 1 115 ? 7.718 5.687 3.160 1.00 92.31 115 GLU A CA 1
ATOM 885 C C . GLU A 1 115 ? 6.265 5.932 3.616 1.00 92.31 115 GLU A C 1
ATOM 887 O O . GLU A 1 115 ? 6.023 6.454 4.702 1.00 92.31 115 GLU A O 1
ATOM 892 N N . LEU A 1 116 ? 5.292 5.582 2.775 1.00 93.69 116 LEU A N 1
ATOM 893 C CA . LEU A 1 116 ? 3.878 5.861 2.982 1.00 93.69 116 LEU A CA 1
ATOM 894 C C . LEU A 1 116 ? 3.162 4.664 3.619 1.00 93.69 116 LEU A C 1
ATOM 896 O O . LEU A 1 116 ? 3.538 3.506 3.424 1.00 93.69 116 LEU A O 1
ATOM 900 N N . ILE A 1 117 ? 2.098 4.935 4.368 1.00 95.19 117 ILE A N 1
ATOM 901 C CA . ILE A 1 117 ? 1.176 3.931 4.902 1.00 95.19 117 ILE A CA 1
ATOM 902 C C . ILE A 1 117 ? -0.172 4.061 4.198 1.00 95.19 117 ILE A C 1
ATOM 904 O O . ILE A 1 117 ? -0.778 5.133 4.208 1.00 95.19 117 ILE A O 1
ATOM 908 N N . ASP A 1 118 ? -0.661 2.946 3.657 1.00 94.88 118 ASP A N 1
ATOM 909 C CA . ASP A 1 118 ? -1.981 2.876 3.035 1.00 94.88 118 ASP A CA 1
ATOM 910 C C . ASP A 1 118 ? -3.097 2.932 4.085 1.00 94.88 118 ASP A C 1
ATOM 912 O O . ASP A 1 118 ? -3.155 2.101 5.005 1.00 94.88 118 ASP A O 1
ATOM 916 N N . LEU A 1 119 ? -4.010 3.879 3.886 1.00 96.88 119 LEU A N 1
ATOM 917 C CA . LEU A 1 119 ? -5.277 4.032 4.589 1.00 96.88 119 LEU A CA 1
ATOM 918 C C . LEU A 1 119 ? -6.427 4.090 3.570 1.00 96.88 119 LEU A C 1
ATOM 920 O O . LEU A 1 119 ? -6.237 4.370 2.387 1.00 96.88 119 LEU A O 1
ATOM 924 N N . THR A 1 120 ? -7.653 3.859 4.022 1.00 97.44 120 THR A N 1
ATOM 925 C CA . THR A 1 120 ? -8.858 3.982 3.193 1.00 97.44 120 THR A CA 1
ATOM 926 C C . THR A 1 120 ? -9.946 4.749 3.926 1.00 97.44 120 THR A C 1
ATOM 928 O O . THR A 1 120 ? -10.059 4.682 5.142 1.00 97.44 120 THR A O 1
ATOM 931 N N . SER A 1 121 ? -10.782 5.474 3.191 1.00 97.19 121 SER A N 1
ATOM 932 C CA . SER A 1 121 ? -12.003 6.071 3.754 1.00 97.19 121 SER A CA 1
ATOM 933 C C . SER A 1 121 ? -13.209 5.125 3.749 1.00 97.19 121 SER A C 1
ATOM 935 O O . SER A 1 121 ? -14.290 5.521 4.176 1.00 97.19 121 SER A O 1
ATOM 937 N N . SER A 1 122 ? -13.044 3.884 3.274 1.00 96.62 122 SER A N 1
ATOM 938 C CA . SER A 1 122 ? -14.108 2.881 3.213 1.00 96.62 122 SER A CA 1
ATOM 939 C C . SER A 1 122 ? -13.875 1.747 4.213 1.00 96.62 122 SER A C 1
ATOM 941 O O . SER A 1 122 ? -12.884 1.018 4.131 1.00 96.62 122 SER A O 1
ATOM 943 N N . VAL A 1 123 ? -14.832 1.558 5.126 1.00 96.88 123 VAL A N 1
ATOM 944 C CA . VAL A 1 123 ? -14.852 0.426 6.069 1.00 96.88 123 VAL A CA 1
ATOM 945 C C . VAL A 1 123 ? -14.929 -0.908 5.320 1.00 96.88 123 VAL A C 1
ATOM 947 O O . VAL A 1 123 ? -14.290 -1.875 5.721 1.00 96.88 123 VAL A O 1
ATOM 950 N N . GLU A 1 124 ? -15.636 -0.961 4.189 1.00 95.50 124 GLU A N 1
ATOM 951 C CA . GLU A 1 124 ? -15.722 -2.165 3.354 1.00 95.50 124 GLU A CA 1
ATOM 952 C C . GLU A 1 124 ? -14.371 -2.530 2.734 1.00 95.50 124 GLU A C 1
ATOM 954 O O . GLU A 1 124 ? -13.991 -3.700 2.723 1.00 95.50 124 GLU A O 1
ATOM 959 N N . VAL A 1 125 ? -13.607 -1.535 2.266 1.00 96.12 125 VAL A N 1
ATOM 960 C CA . VAL A 1 125 ? -12.255 -1.766 1.733 1.00 96.12 125 VAL A CA 1
ATOM 961 C C . VAL A 1 125 ? -11.311 -2.225 2.845 1.00 96.12 125 VAL A C 1
ATOM 963 O O . VAL A 1 125 ? -10.531 -3.153 2.634 1.00 96.12 125 VAL A O 1
ATOM 966 N N . ALA A 1 126 ? -11.399 -1.642 4.045 1.00 97.31 126 ALA A N 1
ATOM 967 C CA . ALA A 1 126 ? -10.658 -2.148 5.199 1.00 97.31 126 ALA A CA 1
ATOM 968 C C . ALA A 1 126 ? -11.049 -3.607 5.505 1.00 97.31 126 ALA A C 1
ATOM 970 O O . ALA A 1 126 ? -10.172 -4.452 5.669 1.00 97.31 126 ALA A O 1
ATOM 971 N N . GLY A 1 127 ? -12.343 -3.933 5.473 1.00 96.94 127 GLY A N 1
ATOM 972 C CA . GLY A 1 127 ? -12.855 -5.296 5.610 1.00 96.94 127 GLY A CA 1
ATOM 973 C C . GLY A 1 127 ? -12.286 -6.273 4.580 1.00 96.94 127 GLY A C 1
ATOM 974 O O . GLY A 1 127 ? -11.845 -7.364 4.942 1.00 96.94 127 GLY A O 1
ATOM 975 N N . TYR A 1 128 ? -12.205 -5.866 3.311 1.00 96.56 128 TYR A N 1
ATOM 976 C CA . TYR A 1 128 ? -11.580 -6.667 2.256 1.00 96.56 128 TYR A CA 1
ATOM 977 C C . TYR A 1 128 ? -10.144 -7.062 2.632 1.00 96.56 128 TYR A C 1
ATOM 979 O O . TYR A 1 128 ? -9.815 -8.250 2.642 1.00 96.56 128 TYR A O 1
ATOM 987 N N . PHE A 1 129 ? -9.297 -6.099 3.015 1.00 95.69 129 PHE A N 1
ATOM 988 C CA . PHE A 1 129 ? -7.903 -6.380 3.384 1.00 95.69 129 PHE A CA 1
ATOM 989 C C . PHE A 1 129 ? -7.783 -7.200 4.678 1.00 95.69 129 PHE A C 1
ATOM 991 O O . PHE A 1 129 ? -6.985 -8.139 4.741 1.00 95.69 129 PHE A O 1
ATOM 998 N N . ALA A 1 130 ? -8.619 -6.903 5.674 1.00 96.75 130 ALA A N 1
ATOM 999 C CA . ALA A 1 130 ? -8.703 -7.631 6.939 1.00 96.75 130 ALA A CA 1
ATOM 1000 C C . ALA A 1 130 ? -9.120 -9.103 6.746 1.00 96.75 130 ALA A C 1
ATOM 1002 O O . ALA A 1 130 ? -8.668 -9.988 7.466 1.00 96.75 130 ALA A O 1
ATOM 1003 N N . SER A 1 131 ? -9.920 -9.398 5.721 1.00 96.25 131 SER A N 1
ATOM 1004 C CA . SER A 1 131 ? -10.365 -10.761 5.412 1.00 96.25 131 SER A CA 1
ATOM 1005 C C . SER A 1 131 ? -9.331 -11.621 4.672 1.00 96.25 131 SER A C 1
ATOM 1007 O O . SER A 1 131 ? -9.597 -12.783 4.366 1.00 96.25 131 SER A O 1
ATOM 1009 N N . SER A 1 132 ? -8.141 -11.086 4.362 1.00 94.81 132 SER A N 1
ATOM 1010 C CA . SER A 1 132 ? -7.099 -11.804 3.604 1.00 94.81 132 SER A CA 1
ATOM 1011 C C . SER A 1 132 ? -6.388 -12.929 4.371 1.00 94.81 132 SER A C 1
ATOM 1013 O O . SER A 1 132 ? -5.650 -13.711 3.772 1.00 94.81 132 SER A O 1
ATOM 1015 N N . GLY A 1 133 ? -6.667 -13.064 5.669 1.00 93.25 133 GLY A N 1
ATOM 1016 C CA . GLY A 1 133 ? -6.033 -14.020 6.573 1.00 93.25 133 GLY A CA 1
ATOM 1017 C C . GLY A 1 133 ? -6.535 -15.462 6.469 1.00 93.25 133 GLY A C 1
ATOM 1018 O O . GLY A 1 133 ? -7.360 -15.840 5.622 1.00 93.25 133 GLY A O 1
ATOM 1019 N N . ALA A 1 134 ? -6.008 -16.294 7.366 1.00 95.00 134 ALA A N 1
ATOM 1020 C CA . ALA A 1 134 ? -6.498 -17.649 7.595 1.00 95.00 134 ALA A CA 1
ATOM 1021 C C . ALA A 1 134 ? -7.752 -17.622 8.484 1.00 95.00 134 ALA A C 1
ATOM 1023 O O . ALA A 1 134 ? -7.864 -16.793 9.382 1.00 95.00 134 ALA A O 1
ATOM 1024 N N . VAL A 1 135 ? -8.690 -18.543 8.252 1.00 96.12 135 VAL A N 1
ATOM 1025 C CA . VAL A 1 135 ? -9.849 -18.713 9.145 1.00 96.12 135 VAL A CA 1
ATOM 1026 C C . VAL A 1 135 ? -9.354 -19.083 10.547 1.00 96.12 135 VAL A C 1
ATOM 1028 O O . VAL A 1 135 ? -8.428 -19.879 10.688 1.00 96.12 135 VAL A O 1
ATOM 1031 N N . GLY A 1 136 ? -9.954 -18.479 11.571 1.00 96.50 136 GLY A N 1
ATOM 1032 C CA . GLY A 1 136 ? -9.549 -18.576 12.972 1.00 96.50 136 GLY A CA 1
ATOM 1033 C C . GLY A 1 136 ? -8.402 -17.640 13.363 1.00 96.50 136 GLY A C 1
ATOM 1034 O O . GLY A 1 136 ? -8.094 -17.535 14.549 1.00 96.50 136 GLY A O 1
ATOM 1035 N N . ALA A 1 137 ? -7.768 -16.949 12.408 1.00 96.00 137 ALA A N 1
ATOM 1036 C CA . ALA A 1 137 ? -6.734 -15.972 12.722 1.00 96.00 137 ALA A CA 1
ATOM 1037 C C . ALA A 1 137 ? -7.338 -14.716 13.359 1.00 96.00 137 ALA A C 1
ATOM 1039 O O . ALA A 1 137 ? -8.430 -14.273 13.000 1.00 96.00 137 ALA A O 1
ATOM 1040 N N . GLN A 1 138 ? -6.586 -14.132 14.287 1.00 96.75 138 GLN A N 1
ATOM 1041 C CA . GLN A 1 138 ? -6.873 -12.815 14.839 1.00 96.75 138 GLN A CA 1
ATOM 1042 C C . GLN A 1 138 ? -6.383 -11.732 13.875 1.00 96.75 138 GLN A C 1
ATOM 1044 O O . GLN A 1 138 ? -5.250 -11.806 13.389 1.00 96.75 138 GLN A O 1
ATOM 1049 N N . GLY A 1 139 ? -7.205 -10.715 13.642 1.00 97.12 139 GLY A N 1
ATOM 1050 C CA . GLY A 1 139 ? -6.868 -9.544 12.838 1.00 97.12 139 GLY A CA 1
ATOM 1051 C C . GLY A 1 139 ? -7.321 -8.250 13.504 1.00 97.12 139 GLY A C 1
ATOM 1052 O O . GLY A 1 139 ? -7.911 -8.265 14.584 1.00 97.12 139 GLY A O 1
ATOM 1053 N N . TYR A 1 140 ? -7.029 -7.124 12.854 1.00 97.62 140 TYR A N 1
ATOM 1054 C CA . TYR A 1 140 ? -7.353 -5.799 13.375 1.00 97.62 140 TYR A CA 1
ATOM 1055 C C . TYR A 1 140 ? -7.922 -4.859 12.314 1.00 97.62 140 TYR A C 1
ATOM 1057 O O . TYR A 1 140 ? -7.551 -4.913 11.141 1.00 97.62 140 TYR A O 1
ATOM 1065 N N . VAL A 1 141 ? -8.775 -3.938 12.751 1.00 98.12 141 VAL A N 1
ATOM 1066 C CA . VAL A 1 141 ? -9.167 -2.743 12.005 1.00 98.12 141 VAL A CA 1
ATOM 1067 C C . VAL A 1 141 ? -8.639 -1.524 12.754 1.00 98.12 141 VAL A C 1
ATOM 1069 O O . VAL A 1 141 ? -9.049 -1.243 13.879 1.00 98.12 141 VAL A O 1
ATOM 1072 N N . GLY A 1 142 ? -7.701 -0.811 12.135 1.00 97.88 142 GLY A N 1
ATOM 1073 C CA . GLY A 1 142 ? -7.210 0.474 12.614 1.00 97.88 142 GLY A CA 1
ATOM 1074 C C . GLY A 1 142 ? -8.162 1.599 12.213 1.00 97.88 142 GLY A C 1
ATOM 1075 O O . GLY A 1 142 ? -8.609 1.645 11.066 1.00 97.88 142 GLY A O 1
ATOM 1076 N N . VAL A 1 143 ? -8.446 2.505 13.142 1.00 98.19 143 VAL A N 1
ATOM 1077 C CA . VAL A 1 143 ? -9.306 3.683 12.992 1.00 98.19 143 VAL A CA 1
ATOM 1078 C C . VAL A 1 143 ? -8.479 4.926 13.304 1.00 98.19 143 VAL A C 1
ATOM 1080 O O . VAL A 1 143 ? -7.901 5.044 14.383 1.00 98.19 143 VAL A O 1
ATOM 1083 N N . PHE A 1 144 ? -8.428 5.869 12.369 1.00 97.75 144 PHE A N 1
ATOM 1084 C CA . PHE A 1 144 ? -7.546 7.031 12.436 1.00 97.75 144 PHE A CA 1
ATOM 1085 C C . PHE A 1 144 ? -8.355 8.321 12.281 1.00 97.75 144 PHE A C 1
ATOM 1087 O O . PHE A 1 144 ? -8.902 8.557 11.203 1.00 97.75 144 PHE A O 1
ATOM 1094 N N . PRO A 1 145 ? -8.444 9.180 13.312 1.00 97.12 145 PRO A N 1
ATOM 1095 C CA . PRO A 1 145 ? -9.137 10.459 13.202 1.00 97.12 145 PRO A CA 1
ATOM 1096 C C . PRO A 1 145 ? -8.423 11.383 12.211 1.00 97.12 145 PRO A C 1
ATOM 1098 O O . PRO A 1 145 ? -7.297 11.823 12.452 1.00 97.12 145 PRO A O 1
ATOM 1101 N N . THR A 1 146 ? -9.086 11.746 11.114 1.00 96.50 146 THR A N 1
ATOM 1102 C CA . THR A 1 146 ? -8.474 12.541 10.036 1.00 96.50 146 THR A CA 1
ATOM 1103 C C . THR A 1 146 ? -7.958 13.884 10.542 1.00 96.50 146 THR A C 1
ATOM 1105 O O . THR A 1 146 ? -6.872 14.314 10.165 1.00 96.50 146 THR A O 1
ATOM 1108 N N . ALA A 1 147 ? -8.694 14.523 11.457 1.00 93.75 147 ALA A N 1
ATOM 1109 C CA . ALA A 1 147 ? -8.286 15.787 12.067 1.00 93.75 147 ALA A CA 1
ATOM 1110 C C . ALA A 1 147 ? -6.980 15.677 12.875 1.00 93.75 147 ALA A C 1
ATOM 1112 O O . ALA A 1 147 ? -6.250 16.659 12.974 1.00 93.75 147 ALA A O 1
ATOM 1113 N N . SER A 1 148 ? -6.680 14.512 13.453 1.00 94.31 148 SER A N 1
ATOM 1114 C CA . SER A 1 148 ? -5.402 14.271 14.126 1.00 94.31 148 SER A CA 1
ATOM 1115 C C . SER A 1 148 ? -4.290 14.015 13.116 1.00 94.31 148 SER A C 1
ATOM 1117 O O . SER A 1 148 ? -3.233 14.629 13.227 1.00 94.31 148 SER A O 1
ATOM 1119 N N . LEU A 1 149 ? -4.556 13.198 12.088 1.00 94.19 149 LEU A N 1
ATOM 1120 C CA . LEU A 1 149 ? -3.584 12.892 11.035 1.00 94.19 149 LEU A CA 1
ATOM 1121 C C . LEU A 1 149 ? -3.051 14.158 10.356 1.00 94.19 149 LEU A C 1
ATOM 1123 O O . LEU A 1 149 ? -1.842 14.325 10.245 1.00 94.19 149 LEU A O 1
ATOM 1127 N N . VAL A 1 150 ? -3.933 15.079 9.954 1.00 91.62 150 VAL A N 1
ATOM 1128 C CA . VAL A 1 150 ? -3.524 16.304 9.240 1.00 91.62 150 VAL A CA 1
ATOM 1129 C C . VAL A 1 150 ? -2.732 17.294 10.104 1.00 91.62 150 VAL A C 1
ATOM 1131 O O . VAL A 1 150 ? -2.123 18.210 9.561 1.00 91.62 150 VAL A O 1
ATOM 1134 N N . ARG A 1 151 ? -2.732 17.148 11.439 1.00 90.19 151 ARG A N 1
ATOM 1135 C CA . ARG A 1 151 ? -1.954 18.016 12.347 1.00 90.19 151 ARG A CA 1
ATOM 1136 C C . ARG A 1 151 ? -0.511 17.556 12.527 1.00 90.19 151 ARG A C 1
ATOM 1138 O O . ARG A 1 151 ? 0.356 18.387 12.776 1.00 90.19 151 ARG A O 1
ATOM 1145 N N . SER A 1 152 ? -0.265 16.252 12.461 1.00 89.38 152 SER A N 1
ATOM 1146 C CA . SER A 1 152 ? 1.026 15.636 12.806 1.00 89.38 152 SER A CA 1
ATOM 1147 C C . SER A 1 152 ? 1.704 14.934 11.630 1.00 89.38 152 SER A C 1
ATOM 1149 O O . SER A 1 152 ? 2.858 14.519 11.737 1.00 89.38 152 SER A O 1
ATOM 1151 N N . SER A 1 153 ? 1.001 14.791 10.507 1.00 92.31 153 SER A N 1
ATOM 1152 C CA . SER A 1 153 ? 1.418 13.981 9.364 1.00 92.31 153 SER A CA 1
ATOM 1153 C C . SER A 1 153 ? 1.060 14.660 8.042 1.00 92.31 153 SER A C 1
ATOM 1155 O O . SER A 1 153 ? 0.249 15.583 7.990 1.00 92.31 153 SER A O 1
ATOM 1157 N N . ILE A 1 154 ? 1.644 14.166 6.952 1.00 90.75 154 ILE A N 1
ATOM 1158 C CA . ILE A 1 154 ? 1.195 14.488 5.598 1.00 90.75 154 ILE A CA 1
ATOM 1159 C C . ILE A 1 154 ? 0.186 13.417 5.194 1.00 90.75 154 ILE A C 1
ATOM 1161 O O . ILE A 1 154 ? 0.508 12.229 5.172 1.00 90.75 154 ILE A O 1
ATOM 1165 N N . LEU A 1 155 ? -1.033 13.846 4.880 1.00 91.25 155 LEU A N 1
ATOM 1166 C CA . LEU A 1 155 ? -2.098 12.983 4.389 1.00 91.25 155 LEU A CA 1
ATOM 1167 C C . LEU A 1 155 ? -2.391 13.324 2.929 1.00 91.25 155 LEU A C 1
ATOM 1169 O O . LEU A 1 155 ? -2.689 14.473 2.605 1.00 91.25 155 LEU A O 1
ATOM 1173 N N . ILE A 1 156 ? -2.317 12.322 2.060 1.00 88.75 156 ILE A N 1
ATOM 1174 C CA . ILE A 1 156 ? -2.457 12.477 0.613 1.00 88.75 156 ILE A CA 1
ATOM 1175 C C . ILE A 1 156 ? -3.713 11.739 0.171 1.00 88.75 156 ILE A C 1
ATOM 1177 O O . ILE A 1 156 ? -3.861 10.543 0.419 1.00 88.75 156 ILE A O 1
ATOM 1181 N N . ASP A 1 157 ? -4.610 12.453 -0.501 1.00 90.00 157 ASP A N 1
ATOM 1182 C CA . ASP A 1 157 ? -5.769 11.855 -1.154 1.00 90.00 157 ASP A CA 1
ATOM 1183 C C . ASP A 1 157 ? -5.379 11.362 -2.552 1.00 90.00 157 ASP A C 1
ATOM 1185 O O . ASP A 1 157 ? -5.200 12.151 -3.484 1.00 90.00 157 ASP A O 1
ATOM 1189 N N . LEU A 1 158 ? -5.262 10.042 -2.697 1.00 88.88 158 LEU A N 1
ATOM 1190 C CA . LEU A 1 158 ? -4.793 9.398 -3.924 1.00 88.88 158 LEU A CA 1
ATOM 1191 C C . LEU A 1 158 ? -5.891 9.227 -4.976 1.00 88.88 158 LEU A C 1
ATOM 1193 O O . LEU A 1 158 ? -5.680 8.582 -5.994 1.00 88.88 158 LEU A O 1
ATOM 1197 N N . ARG A 1 159 ? -7.085 9.781 -4.759 1.00 89.00 159 ARG A N 1
ATOM 1198 C CA . ARG A 1 159 ? -8.230 9.616 -5.670 1.00 89.00 159 ARG A CA 1
ATOM 1199 C C . ARG A 1 159 ? -8.314 10.726 -6.720 1.00 89.00 159 ARG A C 1
ATOM 1201 O O . ARG A 1 159 ? -9.066 10.605 -7.689 1.00 89.00 159 ARG A O 1
ATOM 1208 N N . ASN A 1 160 ? -7.546 11.797 -6.531 1.00 82.94 160 ASN A N 1
ATOM 1209 C CA . ASN A 1 160 ? -7.714 13.075 -7.225 1.00 82.94 160 ASN A CA 1
ATOM 1210 C C . ASN A 1 160 ? -7.002 13.179 -8.587 1.00 82.94 160 ASN A C 1
ATOM 1212 O O . ASN A 1 160 ? -6.948 14.267 -9.150 1.00 82.94 160 ASN A O 1
ATOM 1216 N N . HIS A 1 161 ? -6.477 12.080 -9.140 1.00 80.38 161 HIS A N 1
ATOM 1217 C CA . HIS A 1 161 ? -5.885 12.055 -10.483 1.00 80.38 161 HIS A CA 1
ATOM 1218 C C . HIS A 1 161 ? -6.736 11.227 -11.449 1.00 80.38 161 HIS A C 1
ATOM 1220 O O . HIS A 1 161 ? -7.293 10.203 -11.060 1.00 80.38 161 HIS A O 1
ATOM 1226 N N . ASP A 1 162 ? -6.811 11.618 -12.720 1.00 80.06 162 ASP A N 1
ATOM 1227 C CA . ASP A 1 162 ? -7.682 10.957 -13.704 1.00 80.06 162 ASP A CA 1
ATOM 1228 C C . ASP A 1 162 ? -7.341 9.490 -13.940 1.00 80.06 162 ASP A C 1
ATOM 1230 O O . ASP A 1 162 ? -8.244 8.660 -14.039 1.00 80.06 162 ASP A O 1
ATOM 1234 N N . LEU A 1 163 ? -6.051 9.169 -13.892 1.00 76.94 163 LEU A N 1
ATOM 1235 C CA . LEU A 1 163 ? -5.531 7.805 -14.010 1.00 76.94 163 LEU A CA 1
ATOM 1236 C C . LEU A 1 163 ? -5.563 7.006 -12.692 1.00 76.94 163 LEU A C 1
ATOM 1238 O O . LEU A 1 163 ? -5.071 5.887 -12.647 1.00 76.94 163 LEU A O 1
ATOM 1242 N N . ALA A 1 164 ? -6.145 7.537 -11.612 1.00 77.62 164 ALA A N 1
ATOM 1243 C CA . ALA A 1 164 ? -6.175 6.906 -10.289 1.00 77.62 164 ALA A CA 1
ATOM 1244 C C . ALA A 1 164 ? -7.216 5.789 -10.143 1.00 77.62 164 ALA A C 1
ATOM 1246 O O . ALA A 1 164 ? -7.950 5.739 -9.151 1.00 77.62 164 ALA A O 1
ATOM 1247 N N . HIS A 1 165 ? -7.350 4.903 -11.127 1.00 85.00 165 HIS A N 1
ATOM 1248 C CA . HIS A 1 165 ? -8.479 3.975 -11.160 1.00 85.00 165 HIS A CA 1
ATOM 1249 C C . HIS A 1 165 ? -8.504 3.048 -9.937 1.00 85.00 165 HIS A C 1
ATOM 1251 O O . HIS A 1 165 ? -9.551 2.912 -9.297 1.00 85.00 165 HIS A O 1
ATOM 1257 N N . ARG A 1 166 ? -7.373 2.433 -9.572 1.00 87.50 166 ARG A N 1
ATOM 1258 C CA . ARG A 1 166 ? -7.273 1.561 -8.395 1.00 87.50 166 ARG A CA 1
ATOM 1259 C C . ARG A 1 166 ? -7.383 2.335 -7.078 1.00 87.50 166 ARG A C 1
ATOM 1261 O O . ARG A 1 166 ? -8.236 1.940 -6.281 1.00 87.50 166 ARG A O 1
ATOM 1268 N N . PRO A 1 167 ? -6.644 3.435 -6.839 1.00 90.25 167 PRO A N 1
ATOM 1269 C CA . PRO A 1 167 ? -6.846 4.244 -5.637 1.00 90.25 167 PRO A CA 1
ATOM 1270 C C . PRO A 1 167 ? -8.295 4.714 -5.440 1.00 90.25 167 PRO A C 1
ATOM 1272 O O . PRO A 1 167 ? -8.805 4.667 -4.322 1.00 90.25 167 PRO A O 1
ATOM 1275 N N . ARG A 1 168 ? -9.007 5.084 -6.518 1.00 90.88 168 ARG A N 1
ATOM 1276 C CA . ARG A 1 168 ? -10.442 5.424 -6.465 1.00 90.88 168 ARG A CA 1
ATOM 1277 C C . ARG A 1 168 ? -11.299 4.239 -6.024 1.00 90.88 168 ARG A C 1
ATOM 1279 O O . ARG A 1 168 ? -12.083 4.400 -5.095 1.00 90.88 168 ARG A O 1
ATOM 1286 N N . ARG A 1 169 ? -11.113 3.047 -6.616 1.00 91.81 169 ARG A N 1
ATOM 1287 C CA . ARG A 1 169 ? -11.820 1.817 -6.191 1.00 91.81 169 ARG A CA 1
ATOM 1288 C C . ARG A 1 169 ? -11.570 1.481 -4.721 1.00 91.81 169 ARG A C 1
ATOM 1290 O O . ARG A 1 169 ? -12.460 0.982 -4.045 1.00 91.81 169 ARG A O 1
ATOM 1297 N N . GLN A 1 170 ? -10.364 1.755 -4.230 1.00 93.31 170 GLN A N 1
ATOM 1298 C CA . GLN A 1 170 ? -9.955 1.478 -2.854 1.00 93.31 170 GLN A CA 1
ATOM 1299 C C . GLN A 1 170 ? -10.250 2.627 -1.881 1.00 93.31 170 GLN A C 1
ATOM 1301 O O . GLN A 1 170 ? -9.955 2.506 -0.693 1.00 93.31 170 GLN A O 1
ATOM 1306 N N . HIS A 1 171 ? -10.825 3.740 -2.348 1.00 94.69 171 HIS A N 1
ATOM 1307 C CA . HIS A 1 171 ? -11.053 4.932 -1.531 1.00 94.69 171 HIS A CA 1
ATOM 1308 C C . HIS A 1 171 ? -9.784 5.397 -0.785 1.00 94.69 171 HIS A C 1
ATOM 1310 O O . HIS A 1 171 ? -9.854 5.785 0.387 1.00 94.69 171 HIS A O 1
ATOM 1316 N N . ALA A 1 172 ? -8.637 5.299 -1.463 1.00 94.31 172 ALA A N 1
ATOM 1317 C CA . ALA A 1 172 ? -7.321 5.258 -0.843 1.00 94.31 172 ALA A CA 1
ATOM 1318 C C . ALA A 1 172 ? -6.755 6.625 -0.445 1.00 94.31 172 ALA A C 1
ATOM 1320 O O . ALA A 1 172 ? -6.931 7.633 -1.133 1.00 94.31 172 ALA A O 1
ATOM 1321 N N . PHE A 1 173 ? -6.014 6.602 0.657 1.00 94.62 173 PHE A N 1
ATOM 1322 C CA . PHE A 1 173 ? -5.211 7.690 1.189 1.00 94.62 173 PHE A CA 1
ATOM 1323 C C . PHE A 1 173 ? -3.827 7.157 1.552 1.00 94.62 173 PHE A C 1
ATOM 1325 O O . PHE A 1 173 ? -3.705 6.033 2.036 1.00 94.62 173 PHE A O 1
ATOM 1332 N N . ALA A 1 174 ? -2.803 7.989 1.394 1.00 93.56 174 ALA A N 1
ATOM 1333 C CA . ALA A 1 174 ? -1.463 7.696 1.884 1.00 93.56 174 ALA A CA 1
ATOM 1334 C C . ALA A 1 174 ? -1.104 8.612 3.053 1.00 93.56 174 ALA A C 1
ATOM 1336 O O . ALA A 1 174 ? -1.294 9.829 2.993 1.00 93.56 174 ALA A O 1
ATOM 1337 N N . LEU A 1 175 ? -0.567 8.015 4.112 1.00 94.38 175 LEU A N 1
ATOM 1338 C CA . LEU A 1 175 ? -0.074 8.709 5.293 1.00 94.38 175 LEU A CA 1
ATOM 1339 C C . LEU A 1 175 ? 1.456 8.681 5.309 1.00 94.38 175 LEU A C 1
ATOM 1341 O O . LEU A 1 175 ? 2.054 7.609 5.292 1.00 94.38 175 LEU A O 1
ATOM 1345 N N . TYR A 1 176 ? 2.083 9.849 5.413 1.00 93.12 176 TYR A N 1
ATOM 1346 C CA . TYR A 1 176 ? 3.501 9.989 5.734 1.00 93.12 176 TYR A CA 1
ATOM 1347 C C . TYR A 1 176 ? 3.658 10.656 7.098 1.00 93.12 176 TYR A C 1
ATOM 1349 O O . TYR A 1 176 ? 3.180 11.774 7.310 1.00 93.12 176 TYR A O 1
ATOM 1357 N N . ASN A 1 177 ? 4.377 10.003 8.009 1.00 92.81 177 ASN A N 1
ATOM 1358 C CA . ASN A 1 177 ? 4.748 10.575 9.295 1.00 92.81 177 ASN A CA 1
ATOM 1359 C C . ASN A 1 177 ? 6.274 10.537 9.452 1.00 92.81 177 ASN A C 1
ATOM 1361 O O . ASN A 1 177 ? 6.891 9.480 9.394 1.00 92.81 177 ASN A O 1
ATOM 1365 N N . HIS A 1 178 ? 6.886 11.704 9.647 1.00 90.50 178 HIS A N 1
ATOM 1366 C CA . HIS A 1 178 ? 8.343 11.831 9.750 1.00 90.50 178 HIS A CA 1
ATOM 1367 C C . HIS A 1 178 ? 8.892 11.479 11.143 1.00 90.50 178 HIS A C 1
ATOM 1369 O O . HIS A 1 178 ? 10.100 11.319 11.295 1.00 90.50 178 HIS A O 1
ATOM 1375 N N . ARG A 1 179 ? 8.030 11.414 12.167 1.00 92.06 179 ARG A N 1
ATOM 1376 C CA . ARG A 1 179 ? 8.407 11.150 13.567 1.00 92.06 179 ARG A CA 1
ATOM 1377 C C . ARG A 1 179 ? 8.264 9.680 13.927 1.00 92.06 179 ARG A C 1
ATOM 1379 O O . ARG A 1 179 ? 9.075 9.157 14.683 1.00 92.06 179 ARG A O 1
ATOM 1386 N N . HIS A 1 180 ? 7.241 9.033 13.379 1.00 92.50 180 HIS A N 1
ATOM 1387 C CA . HIS A 1 180 ? 6.854 7.672 13.718 1.00 92.50 180 HIS A CA 1
ATOM 1388 C C . HIS A 1 180 ? 6.930 6.777 12.494 1.00 92.50 180 HIS A C 1
ATOM 1390 O O . HIS A 1 180 ? 6.239 6.994 11.503 1.00 92.50 180 HIS A O 1
ATOM 1396 N N . THR A 1 181 ? 7.756 5.743 12.588 1.00 90.44 181 THR A N 1
ATOM 1397 C CA . THR A 1 181 ? 7.904 4.727 11.542 1.00 90.44 181 THR A CA 1
ATOM 1398 C C . THR A 1 181 ? 6.903 3.583 11.681 1.00 90.44 181 THR A C 1
ATOM 1400 O O . THR A 1 181 ? 6.589 2.940 10.680 1.00 90.44 181 THR A O 1
ATOM 1403 N N . ASP A 1 182 ? 6.413 3.334 12.899 1.00 94.81 182 ASP A N 1
ATOM 1404 C CA . ASP A 1 182 ? 5.404 2.330 13.237 1.00 94.81 182 ASP A CA 1
ATOM 1405 C C . ASP A 1 182 ? 4.147 3.010 13.787 1.00 94.81 182 ASP A C 1
ATOM 1407 O O . ASP A 1 182 ? 4.170 3.599 14.869 1.00 94.81 182 ASP A O 1
ATOM 1411 N N . ILE A 1 183 ? 3.035 2.895 13.058 1.00 94.81 183 ILE A N 1
ATOM 1412 C CA . ILE A 1 183 ? 1.765 3.533 13.438 1.00 94.81 183 ILE A CA 1
ATOM 1413 C C . ILE A 1 183 ? 1.014 2.806 14.565 1.00 94.81 183 ILE A C 1
ATOM 1415 O O . ILE A 1 183 ? -0.065 3.245 14.968 1.00 94.81 183 ILE A O 1
ATOM 1419 N N . LYS A 1 184 ? 1.565 1.691 15.061 1.00 94.50 184 LYS A N 1
ATOM 1420 C CA . LYS A 1 184 ? 1.087 0.964 16.246 1.00 94.50 184 LYS A CA 1
ATOM 1421 C C . LYS A 1 184 ? 1.890 1.251 17.508 1.00 94.50 184 LYS A C 1
ATOM 1423 O O . LYS A 1 184 ? 1.481 0.812 18.578 1.00 94.50 184 LYS A O 1
ATOM 1428 N N . ALA A 1 185 ? 3.016 1.959 17.410 1.00 93.75 185 ALA A N 1
ATOM 1429 C CA . ALA A 1 185 ? 3.782 2.333 18.592 1.00 93.75 185 ALA A CA 1
ATOM 1430 C C . ALA A 1 185 ? 2.931 3.212 19.523 1.00 93.75 185 ALA A C 1
ATOM 1432 O O . ALA A 1 185 ? 2.177 4.059 19.040 1.00 93.75 185 ALA A O 1
ATOM 1433 N N . ASP A 1 186 ? 3.071 3.051 20.841 1.00 93.38 186 ASP A N 1
ATOM 1434 C CA . ASP A 1 186 ? 2.240 3.760 21.830 1.00 93.38 186 ASP A CA 1
ATOM 1435 C C . ASP A 1 186 ? 2.299 5.282 21.643 1.00 93.38 186 ASP A C 1
ATOM 1437 O O . ASP A 1 186 ? 1.265 5.936 21.534 1.00 93.38 186 ASP A O 1
ATOM 1441 N N . ALA A 1 187 ? 3.508 5.833 21.483 1.00 93.50 187 ALA A N 1
ATOM 1442 C CA . ALA A 1 187 ? 3.709 7.263 21.241 1.00 93.50 187 ALA A CA 1
ATOM 1443 C C . ALA A 1 187 ? 3.038 7.748 19.942 1.00 93.50 187 ALA A C 1
ATOM 1445 O O . ALA A 1 187 ? 2.520 8.863 19.883 1.00 93.50 187 ALA A O 1
ATOM 1446 N N . CYS A 1 188 ? 3.026 6.912 18.899 1.00 94.12 188 CYS A N 1
ATOM 1447 C CA . CYS A 1 188 ? 2.349 7.235 17.648 1.00 94.12 188 CYS A CA 1
ATOM 1448 C C . CYS A 1 188 ? 0.828 7.167 17.816 1.00 94.12 188 CYS A C 1
ATOM 1450 O O . CYS A 1 188 ? 0.114 8.054 17.358 1.00 94.12 188 CYS A O 1
ATOM 1452 N N . THR A 1 189 ? 0.335 6.147 18.516 1.00 94.19 189 THR A N 1
ATOM 1453 C CA . THR A 1 189 ? -1.089 5.951 18.804 1.00 94.19 189 THR A CA 1
ATOM 1454 C C . THR A 1 189 ? -1.651 7.117 19.612 1.00 94.19 189 THR A C 1
ATOM 1456 O O . THR A 1 189 ? -2.713 7.637 19.275 1.00 94.19 189 THR A O 1
ATOM 1459 N N . GLU A 1 190 ? -0.908 7.589 20.613 1.00 94.19 190 GLU A N 1
ATOM 1460 C CA . GLU A 1 190 ? -1.255 8.768 21.408 1.00 94.19 190 GLU A CA 1
ATOM 1461 C C . GLU A 1 190 ? -1.288 10.049 20.555 1.00 94.19 190 GLU A C 1
ATOM 1463 O O . GLU A 1 190 ? -2.279 10.779 20.582 1.00 94.19 190 GLU A O 1
ATOM 1468 N N . GLU A 1 191 ? -0.257 10.305 19.738 1.00 94.56 191 GLU A N 1
ATOM 1469 C CA . GLU A 1 191 ? -0.186 11.512 18.896 1.00 94.56 191 GLU A CA 1
ATOM 1470 C C . GLU A 1 191 ? -1.243 11.521 17.778 1.00 94.56 191 GLU A C 1
ATOM 1472 O O . GLU A 1 191 ? -1.868 12.552 17.504 1.00 94.56 191 GLU A O 1
ATOM 1477 N N . LEU A 1 192 ? -1.451 10.384 17.110 1.00 94.25 192 LEU A N 1
ATOM 1478 C CA . LEU A 1 192 ? -2.420 10.254 16.020 1.00 94.25 192 LEU A CA 1
ATOM 1479 C C . LEU A 1 192 ? -3.851 10.054 16.533 1.00 94.25 192 LEU A C 1
ATOM 1481 O O . LEU A 1 192 ? -4.802 10.236 15.769 1.00 94.25 192 LEU A O 1
ATOM 1485 N N . GLY A 1 193 ? -4.023 9.689 17.805 1.00 95.00 193 GLY A N 1
ATOM 1486 C CA . GLY A 1 193 ? -5.303 9.265 18.368 1.00 95.00 193 GLY A CA 1
ATOM 1487 C C . GLY A 1 193 ? -5.875 8.037 17.659 1.00 95.00 193 GLY A C 1
ATOM 1488 O O . GLY A 1 193 ? -7.097 7.931 17.527 1.00 95.00 193 GLY A O 1
ATOM 1489 N N . SER A 1 194 ? -5.008 7.169 17.123 1.00 95.44 194 SER A N 1
ATOM 1490 C CA . SER A 1 194 ? -5.444 5.964 16.425 1.00 95.44 194 SER A CA 1
ATOM 1491 C C . SER A 1 194 ? -6.031 4.962 17.414 1.00 95.44 194 SER A C 1
ATOM 1493 O O . SER A 1 194 ? -5.698 4.943 18.598 1.00 95.44 194 SER A O 1
ATOM 1495 N N . ARG A 1 195 ? -6.957 4.141 16.930 1.00 96.31 195 ARG A N 1
ATOM 1496 C CA . ARG A 1 195 ? -7.575 3.071 17.709 1.00 96.31 195 ARG A CA 1
ATOM 1497 C C . ARG A 1 195 ? -7.540 1.785 16.917 1.00 96.31 195 ARG A C 1
ATOM 1499 O O . ARG A 1 195 ? -7.630 1.816 15.692 1.00 96.31 195 ARG A O 1
ATOM 1506 N N . TRP A 1 196 ? -7.418 0.667 17.613 1.00 97.12 196 TRP A N 1
ATOM 1507 C CA . TRP A 1 196 ? -7.373 -0.650 16.996 1.00 97.12 196 TRP A CA 1
ATOM 1508 C C . TRP A 1 196 ? -8.473 -1.515 17.587 1.00 97.12 196 TRP A C 1
ATOM 1510 O O . TRP A 1 196 ? -8.576 -1.663 18.804 1.00 97.12 196 TRP A O 1
ATOM 1520 N N . VAL A 1 197 ? -9.292 -2.073 16.703 1.00 97.31 197 VAL A N 1
ATOM 1521 C CA . VAL A 1 197 ? -10.401 -2.961 17.040 1.00 97.31 197 VAL A CA 1
ATOM 1522 C C . VAL A 1 197 ? -10.061 -4.350 16.515 1.00 97.31 197 VAL A C 1
ATOM 1524 O O . VAL A 1 197 ? -9.700 -4.487 15.345 1.00 97.31 197 VAL A O 1
ATOM 1527 N N . GLY A 1 198 ? -10.100 -5.365 17.371 1.00 97.50 198 GLY A N 1
ATOM 1528 C CA . GLY A 1 198 ? -9.729 -6.732 17.021 1.00 97.50 198 GLY A CA 1
ATOM 1529 C C . GLY A 1 198 ? -10.913 -7.596 16.614 1.00 97.50 198 GLY A C 1
ATOM 1530 O O . GLY A 1 198 ? -12.065 -7.330 16.961 1.00 97.50 198 GLY A O 1
ATOM 1531 N N . PHE A 1 199 ? -10.627 -8.638 15.841 1.00 98.06 199 PHE A N 1
ATOM 1532 C CA . PHE A 1 199 ? -11.613 -9.630 15.431 1.00 98.06 199 PHE A CA 1
ATOM 1533 C C . PHE A 1 199 ? -10.978 -11.007 15.232 1.00 98.06 199 PHE A C 1
ATOM 1535 O O . PHE A 1 199 ? -9.805 -11.125 14.876 1.00 98.06 199 PHE A O 1
ATOM 1542 N N . THR A 1 200 ? -11.798 -12.051 15.352 1.00 98.12 200 THR A N 1
ATOM 1543 C CA . THR A 1 200 ? -11.447 -13.403 14.894 1.00 98.12 200 THR A CA 1
ATOM 1544 C C . THR A 1 200 ? -12.055 -13.654 13.517 1.00 98.12 200 THR A C 1
ATOM 1546 O O . THR A 1 200 ? -13.266 -13.536 13.350 1.00 98.12 200 THR A O 1
ATOM 1549 N N . LEU A 1 201 ? -11.240 -13.989 12.515 1.00 97.81 201 LEU A N 1
ATOM 1550 C CA . LEU A 1 201 ? -11.726 -14.178 11.147 1.00 97.81 201 LEU A CA 1
ATOM 1551 C C . LEU A 1 201 ? -12.499 -15.495 11.005 1.00 97.81 201 LEU A C 1
ATOM 1553 O O . LEU A 1 201 ? -11.915 -16.567 11.163 1.00 97.81 201 LEU A O 1
ATOM 1557 N N . GLN A 1 202 ? -13.776 -15.442 10.629 1.00 97.50 202 GLN A N 1
ATOM 1558 C CA . GLN A 1 202 ? -14.570 -16.643 10.350 1.00 97.50 202 GLN A CA 1
ATOM 1559 C C . GLN A 1 202 ? -14.600 -16.996 8.855 1.00 97.50 202 GLN A C 1
ATOM 1561 O O . GLN A 1 202 ? -14.240 -16.199 7.985 1.00 97.50 202 GLN A O 1
ATOM 1566 N N . ALA A 1 203 ? -15.051 -18.212 8.534 1.00 96.69 203 ALA A N 1
ATOM 1567 C CA . ALA A 1 203 ? -15.210 -18.650 7.145 1.00 96.69 203 ALA A CA 1
ATOM 1568 C C . ALA A 1 203 ? -16.212 -17.770 6.372 1.00 96.69 203 ALA A C 1
ATOM 1570 O O . ALA A 1 203 ? -15.925 -17.355 5.247 1.00 96.69 203 ALA A O 1
ATOM 1571 N N . ASP A 1 204 ? -17.335 -17.421 7.004 1.00 96.44 204 ASP A N 1
ATOM 1572 C CA . ASP A 1 204 ? -18.375 -16.577 6.406 1.00 96.44 204 ASP A CA 1
ATOM 1573 C C . ASP A 1 204 ? -17.880 -15.152 6.130 1.00 96.44 204 ASP A C 1
ATOM 1575 O O . ASP A 1 204 ? -18.219 -14.570 5.099 1.00 96.44 204 ASP A O 1
ATOM 1579 N N . ASP A 1 205 ? -17.013 -14.609 6.992 1.00 95.50 205 ASP A N 1
ATOM 1580 C CA . ASP A 1 205 ? -16.369 -13.311 6.764 1.00 95.50 205 ASP A CA 1
ATOM 1581 C C . ASP A 1 205 ? -15.533 -13.340 5.481 1.00 95.50 205 ASP A C 1
ATOM 1583 O O . ASP A 1 205 ? -15.604 -12.430 4.654 1.00 95.50 205 ASP A O 1
ATOM 1587 N N . LYS A 1 206 ? -14.764 -14.413 5.278 1.00 92.88 206 LYS A N 1
ATOM 1588 C CA . LYS A 1 206 ? -13.921 -14.567 4.092 1.00 92.88 206 LYS A CA 1
ATOM 1589 C C . LYS A 1 206 ? -14.759 -14.626 2.818 1.00 92.88 206 LYS A C 1
ATOM 1591 O O . LYS A 1 206 ? -14.455 -13.923 1.857 1.00 92.88 206 LYS A O 1
ATOM 1596 N N . VAL A 1 207 ? -15.843 -15.405 2.826 1.00 91.75 207 VAL A N 1
ATOM 1597 C CA . VAL A 1 207 ? -16.784 -15.474 1.696 1.00 91.75 207 VAL A CA 1
ATOM 1598 C C . VAL A 1 207 ? -17.424 -14.117 1.438 1.00 91.75 207 VAL A C 1
ATOM 1600 O O . VAL A 1 207 ? -17.530 -13.720 0.286 1.00 91.75 207 VAL A O 1
ATOM 1603 N N . ARG A 1 208 ? -17.821 -13.391 2.486 1.00 92.06 208 ARG A N 1
ATOM 1604 C CA . ARG A 1 208 ? -18.496 -12.095 2.372 1.00 92.06 208 ARG A CA 1
ATOM 1605 C C . ARG A 1 208 ? -17.582 -10.998 1.830 1.00 92.06 208 ARG A C 1
ATOM 1607 O O . ARG A 1 208 ? -17.988 -10.252 0.940 1.00 92.06 208 ARG A O 1
ATOM 1614 N N . PHE A 1 209 ? -16.368 -10.887 2.364 1.00 90.50 209 PHE A N 1
ATOM 1615 C CA . PHE A 1 209 ? -15.501 -9.731 2.136 1.00 90.50 209 PHE A CA 1
ATOM 1616 C C . PHE A 1 209 ? -14.429 -9.948 1.059 1.00 90.50 209 PHE A C 1
ATOM 1618 O O . PHE A 1 209 ? -13.925 -8.958 0.544 1.00 90.50 209 PHE A O 1
ATOM 1625 N N . GLN A 1 210 ? -14.126 -11.181 0.627 1.00 84.44 210 GLN A N 1
ATOM 1626 C CA . GLN A 1 210 ? -13.168 -11.436 -0.470 1.00 84.44 210 GLN A CA 1
ATOM 1627 C C . GLN A 1 210 ? -13.790 -11.493 -1.875 1.00 84.44 210 GLN A C 1
ATOM 1629 O O . GLN A 1 210 ? -13.131 -11.888 -2.840 1.00 84.44 210 GLN A O 1
ATOM 1634 N N . THR A 1 211 ? -15.056 -11.110 -2.031 1.00 71.75 211 THR A N 1
ATOM 1635 C CA . THR A 1 211 ? -15.784 -11.262 -3.304 1.00 71.75 211 THR A CA 1
ATOM 1636 C C . THR A 1 211 ? -15.283 -10.342 -4.420 1.00 71.75 211 THR A C 1
ATOM 1638 O O . THR A 1 211 ? -15.385 -10.689 -5.597 1.00 71.75 211 THR A O 1
ATOM 1641 N N . SER A 1 212 ? -14.702 -9.186 -4.088 1.00 72.50 212 SER A N 1
ATOM 1642 C CA . SER A 1 212 ? -14.335 -8.171 -5.081 1.00 72.50 212 SER A CA 1
ATOM 1643 C C . SER A 1 212 ? -12.863 -8.244 -5.492 1.00 72.50 212 SER A C 1
ATOM 1645 O O . SER A 1 212 ? -12.042 -7.410 -5.106 1.00 72.50 212 SER A O 1
ATOM 1647 N N . ARG A 1 213 ? -12.522 -9.199 -6.371 1.00 71.25 213 ARG A N 1
ATOM 1648 C CA . ARG A 1 213 ? -11.201 -9.226 -7.044 1.00 71.25 213 ARG A CA 1
ATOM 1649 C C . ARG A 1 213 ? -10.888 -7.916 -7.785 1.00 71.25 213 ARG A C 1
ATOM 1651 O O . ARG A 1 213 ? -9.724 -7.566 -7.968 1.00 71.25 213 ARG A O 1
ATOM 1658 N N . ALA A 1 214 ? -11.920 -7.158 -8.163 1.00 80.06 214 ALA A N 1
ATOM 1659 C CA . ALA A 1 214 ? -11.796 -5.863 -8.825 1.00 80.06 214 ALA A CA 1
ATOM 1660 C C . ALA A 1 214 ? -11.055 -4.804 -7.983 1.00 80.06 214 ALA A C 1
ATOM 1662 O O . ALA A 1 214 ? -10.442 -3.897 -8.553 1.00 80.06 214 ALA A O 1
ATOM 1663 N N . LEU A 1 215 ? -11.051 -4.918 -6.646 1.00 84.62 215 LEU A N 1
ATOM 1664 C CA . LEU A 1 215 ? -10.325 -3.985 -5.774 1.00 84.62 215 LEU A CA 1
ATOM 1665 C C . LEU A 1 215 ? -8.812 -4.007 -6.013 1.00 84.62 215 LEU A C 1
ATOM 1667 O O . LEU A 1 215 ? -8.161 -2.975 -5.857 1.00 84.62 215 LEU A O 1
ATOM 1671 N N . LEU A 1 216 ? -8.250 -5.154 -6.402 1.00 83.56 216 LEU A N 1
ATOM 1672 C CA . LEU A 1 216 ? -6.815 -5.313 -6.658 1.00 83.56 216 LEU A CA 1
ATOM 1673 C C . LEU A 1 216 ? -6.457 -5.326 -8.145 1.00 83.56 216 LEU A C 1
ATOM 1675 O O . LEU A 1 216 ? -5.275 -5.355 -8.469 1.00 83.56 216 LEU A O 1
ATOM 1679 N N . ALA A 1 217 ? -7.444 -5.291 -9.043 1.00 81.56 217 ALA A N 1
ATOM 1680 C CA . ALA A 1 217 ? -7.196 -5.368 -10.476 1.00 81.56 217 ALA A CA 1
ATOM 1681 C C . ALA A 1 217 ? -6.268 -4.233 -10.942 1.00 81.56 217 ALA A C 1
ATOM 1683 O O . ALA A 1 217 ? -6.573 -3.059 -10.738 1.00 81.56 217 ALA A O 1
ATOM 1684 N N . THR A 1 218 ? -5.153 -4.582 -11.579 1.00 79.81 218 THR A N 1
ATOM 1685 C CA . THR A 1 218 ? -4.200 -3.637 -12.194 1.00 79.81 218 THR A CA 1
ATOM 1686 C C . THR A 1 218 ? -4.283 -3.631 -13.715 1.00 79.81 218 THR A C 1
ATOM 1688 O O . THR A 1 218 ? -3.844 -2.677 -14.346 1.00 79.81 218 THR A O 1
ATOM 1691 N N . ALA A 1 219 ? -4.915 -4.651 -14.305 1.00 74.62 219 ALA A N 1
ATOM 1692 C CA . ALA A 1 219 ? -4.975 -4.857 -15.750 1.00 74.62 219 ALA A CA 1
ATOM 1693 C C . ALA A 1 219 ? -5.636 -3.711 -16.538 1.00 74.62 219 ALA A C 1
ATOM 1695 O O . ALA A 1 219 ? -5.401 -3.558 -17.730 1.00 74.62 219 ALA A O 1
ATOM 1696 N N . THR A 1 220 ? -6.469 -2.907 -15.879 1.00 73.19 220 THR A N 1
ATOM 1697 C CA . THR A 1 220 ? -7.189 -1.780 -16.488 1.00 73.19 220 THR A CA 1
ATOM 1698 C C . THR A 1 220 ? -6.715 -0.429 -15.956 1.00 73.19 220 THR A C 1
ATOM 1700 O O . THR A 1 220 ? -7.449 0.550 -16.056 1.00 73.19 220 THR A O 1
ATOM 1703 N N . ASP A 1 221 ? -5.556 -0.375 -15.298 1.00 77.69 221 ASP A N 1
ATOM 1704 C CA . ASP A 1 221 ? -5.058 0.829 -14.640 1.00 77.69 221 ASP A CA 1
ATOM 1705 C C . ASP A 1 221 ? -3.766 1.357 -15.294 1.00 77.69 221 ASP A C 1
ATOM 1707 O O . ASP A 1 221 ? -2.703 0.777 -15.064 1.00 77.69 221 ASP A O 1
ATOM 1711 N N . PRO A 1 222 ? -3.826 2.438 -16.100 1.00 75.12 222 PRO A N 1
ATOM 1712 C CA . PRO A 1 222 ? -2.673 2.968 -16.836 1.00 75.12 222 PRO A CA 1
ATOM 1713 C C . PRO A 1 222 ? -1.460 3.293 -15.963 1.00 75.12 222 PRO A C 1
ATOM 1715 O O . PRO A 1 222 ? -0.324 3.170 -16.421 1.00 75.12 222 PRO A O 1
ATOM 1718 N N . ALA A 1 223 ? -1.675 3.649 -14.693 1.00 77.81 223 ALA A N 1
ATOM 1719 C CA . ALA A 1 223 ? -0.581 3.925 -13.769 1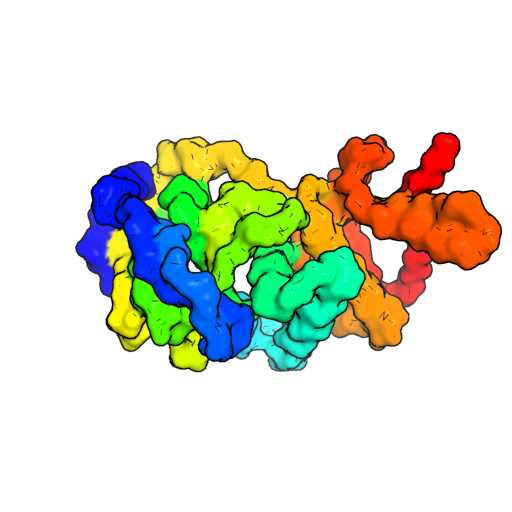.00 77.81 223 ALA A CA 1
ATOM 1720 C C . ALA A 1 223 ? 0.258 2.679 -13.436 1.00 77.81 223 ALA A C 1
ATOM 1722 O O . ALA A 1 223 ? 1.455 2.804 -13.180 1.00 77.81 223 ALA A O 1
ATOM 1723 N N . ALA A 1 224 ? -0.325 1.478 -13.519 1.00 79.81 224 ALA A N 1
ATOM 1724 C CA . ALA A 1 224 ? 0.424 0.234 -13.372 1.00 79.81 224 ALA A CA 1
ATOM 1725 C C . ALA A 1 224 ? 1.417 0.036 -14.537 1.00 79.81 224 ALA A C 1
ATOM 1727 O O . ALA A 1 224 ? 2.568 -0.330 -14.310 1.00 79.81 224 ALA A O 1
ATOM 1728 N N . GLY A 1 225 ? 0.999 0.348 -15.772 1.00 80.69 225 GLY A N 1
ATOM 1729 C CA . GLY A 1 225 ? 1.860 0.287 -16.961 1.00 80.69 225 GLY A CA 1
ATOM 1730 C C . GLY A 1 225 ? 2.996 1.303 -16.927 1.00 80.69 225 GLY A C 1
ATOM 1731 O O . GLY A 1 225 ? 4.132 0.970 -17.257 1.00 80.69 225 GLY A O 1
ATOM 1732 N N . ALA A 1 226 ? 2.717 2.520 -16.456 1.00 82.19 226 ALA A N 1
ATOM 1733 C CA . ALA A 1 226 ? 3.727 3.568 -16.328 1.00 82.19 226 ALA A CA 1
ATOM 1734 C C . ALA A 1 226 ? 4.888 3.168 -15.400 1.00 82.19 226 ALA A C 1
ATOM 1736 O O . ALA A 1 226 ? 6.041 3.455 -15.710 1.00 82.19 226 ALA A O 1
ATOM 1737 N N . LEU A 1 227 ? 4.612 2.476 -14.287 1.00 87.06 227 LEU A N 1
ATOM 1738 C CA . LEU A 1 227 ? 5.666 2.016 -13.380 1.00 87.06 227 LEU A CA 1
ATOM 1739 C C . LEU A 1 227 ? 6.555 0.947 -14.031 1.00 87.06 227 LEU A C 1
ATOM 1741 O O . LEU A 1 227 ? 7.774 1.016 -13.902 1.00 87.06 227 LEU A O 1
ATOM 1745 N N . GLN A 1 228 ? 5.968 -0.013 -14.750 1.00 87.62 228 GLN A N 1
ATOM 1746 C CA . GLN A 1 228 ? 6.738 -1.023 -15.477 1.00 87.62 228 GLN A CA 1
ATOM 1747 C C . GLN A 1 228 ? 7.643 -0.374 -16.539 1.00 87.62 228 GLN A C 1
ATOM 1749 O O . GLN A 1 228 ? 8.841 -0.658 -16.582 1.00 87.62 228 GLN A O 1
ATOM 1754 N N . LEU A 1 229 ? 7.097 0.566 -17.317 1.00 85.50 229 LEU A N 1
ATOM 1755 C CA . LEU A 1 229 ? 7.847 1.305 -18.336 1.00 85.50 229 LEU A CA 1
ATOM 1756 C C . LEU A 1 229 ? 8.953 2.176 -17.743 1.00 85.50 229 LEU A C 1
ATOM 1758 O O . LEU A 1 229 ? 10.024 2.258 -18.332 1.00 85.50 229 LEU A O 1
ATOM 1762 N N . ALA A 1 230 ? 8.744 2.772 -16.567 1.00 88.56 230 ALA A N 1
ATOM 1763 C CA . ALA A 1 230 ? 9.803 3.495 -15.869 1.00 88.56 230 ALA A CA 1
ATOM 1764 C C . ALA A 1 230 ? 10.992 2.573 -15.543 1.00 88.56 230 ALA A C 1
ATOM 1766 O O . ALA A 1 230 ? 12.139 2.932 -15.801 1.00 88.56 230 ALA A O 1
ATOM 1767 N N . VAL A 1 231 ? 10.740 1.348 -15.061 1.00 91.44 231 VAL A N 1
ATOM 1768 C CA . VAL A 1 231 ? 11.821 0.373 -14.819 1.00 91.44 231 VAL A CA 1
ATOM 1769 C C . VAL A 1 231 ? 12.522 -0.009 -16.120 1.00 91.44 231 VAL A C 1
ATOM 1771 O O . VAL A 1 231 ? 13.752 -0.085 -16.153 1.00 91.44 231 VAL A O 1
ATOM 1774 N N . ASP A 1 232 ? 11.762 -0.212 -17.196 1.00 89.75 232 ASP A N 1
ATOM 1775 C CA . ASP A 1 232 ? 12.322 -0.523 -18.509 1.00 89.75 232 ASP A CA 1
ATOM 1776 C C . ASP A 1 232 ? 13.224 0.596 -19.034 1.00 89.75 232 ASP A C 1
ATOM 1778 O O . ASP A 1 232 ? 14.355 0.320 -19.437 1.00 89.75 232 ASP A O 1
ATOM 1782 N N . SER A 1 233 ? 12.757 1.848 -18.992 1.00 87.50 233 SER A N 1
ATOM 1783 C CA . SER A 1 233 ? 13.529 3.024 -19.402 1.00 87.50 233 SER A CA 1
ATOM 1784 C C . SER A 1 233 ? 14.796 3.172 -18.568 1.00 87.50 233 SER A C 1
ATOM 1786 O O . SER A 1 233 ? 15.881 3.320 -19.124 1.00 87.50 233 SER A O 1
ATOM 1788 N N . MET A 1 234 ? 14.705 3.018 -17.242 1.00 90.81 234 MET A N 1
ATOM 1789 C CA . MET A 1 234 ? 15.876 3.035 -16.362 1.00 90.81 234 MET A CA 1
ATOM 1790 C C . MET A 1 234 ? 16.916 1.979 -16.766 1.00 90.81 234 MET A C 1
ATOM 1792 O O . MET A 1 234 ? 18.110 2.272 -16.792 1.00 90.81 234 MET A O 1
ATOM 1796 N N . VAL A 1 235 ? 16.484 0.755 -17.088 1.00 91.88 235 VAL A N 1
ATOM 1797 C CA . VAL A 1 235 ? 17.382 -0.330 -17.519 1.00 91.88 235 VAL A CA 1
ATOM 1798 C C . VAL A 1 235 ? 18.008 -0.044 -18.885 1.00 91.88 235 VAL A C 1
ATOM 1800 O O . VAL A 1 235 ? 19.171 -0.387 -19.105 1.00 91.88 235 VAL A O 1
ATOM 1803 N N . GLN A 1 236 ? 17.272 0.591 -19.798 1.00 88.62 236 GLN A N 1
ATOM 1804 C CA . GLN A 1 236 ? 17.794 1.005 -21.102 1.00 88.62 236 GLN A CA 1
ATOM 1805 C C . GLN A 1 236 ? 18.839 2.117 -20.976 1.00 88.62 236 GLN A C 1
ATOM 1807 O O . GLN A 1 236 ? 19.882 2.053 -21.623 1.00 88.62 236 GLN A O 1
ATOM 1812 N N . GLU A 1 237 ? 18.582 3.110 -20.128 1.00 88.94 237 GLU A N 1
ATOM 1813 C CA . GLU A 1 237 ? 19.429 4.296 -19.968 1.00 88.94 237 GLU A CA 1
ATOM 1814 C C . GLU A 1 237 ? 20.667 4.040 -19.102 1.00 88.94 237 GLU A C 1
ATOM 1816 O O . GLU A 1 237 ? 21.750 4.557 -19.380 1.00 88.94 237 GLU A O 1
ATOM 1821 N N . HIS A 1 238 ? 20.521 3.247 -18.039 1.00 90.69 238 HIS A N 1
ATOM 1822 C CA . HIS A 1 238 ? 21.555 3.063 -17.015 1.00 90.69 238 HIS A CA 1
ATOM 1823 C C . HIS A 1 238 ? 22.116 1.640 -16.949 1.00 90.69 238 HIS A C 1
ATOM 1825 O O . HIS A 1 238 ? 23.036 1.369 -16.172 1.00 90.69 238 HIS A O 1
ATOM 1831 N N . GLY A 1 239 ? 21.601 0.737 -17.780 1.00 91.88 239 GLY A N 1
ATOM 1832 C CA . GLY A 1 239 ? 21.965 -0.671 -17.782 1.00 91.88 239 GLY A CA 1
ATOM 1833 C C . GLY A 1 239 ? 21.172 -1.504 -16.774 1.00 91.88 239 GLY A C 1
ATOM 1834 O O . GLY A 1 239 ? 20.410 -1.014 -15.941 1.00 91.88 239 GLY A O 1
ATOM 1835 N N . LYS A 1 240 ? 21.359 -2.823 -16.867 1.00 94.12 240 LYS A N 1
ATOM 1836 C CA . LYS A 1 240 ? 20.622 -3.806 -16.069 1.00 94.12 240 LYS A CA 1
ATOM 1837 C C . LYS A 1 240 ? 20.907 -3.705 -14.567 1.00 94.12 240 LYS A C 1
ATOM 1839 O O . LYS A 1 240 ? 22.026 -3.430 -14.131 1.00 94.12 240 LYS A O 1
ATOM 1844 N N . LEU A 1 241 ? 19.891 -4.027 -13.774 1.00 95.94 241 LEU A N 1
ATOM 1845 C CA . LEU A 1 241 ? 19.925 -4.024 -12.316 1.00 95.94 241 LEU A CA 1
ATOM 1846 C C . LEU A 1 241 ? 20.626 -5.271 -11.757 1.00 95.94 241 LEU A C 1
ATOM 1848 O O . LEU A 1 241 ? 20.640 -6.319 -12.406 1.00 95.94 241 LEU A O 1
ATOM 1852 N N . PRO A 1 242 ? 21.168 -5.213 -10.524 1.00 96.44 242 PRO A N 1
ATOM 1853 C CA . PRO A 1 242 ? 21.611 -6.416 -9.825 1.00 96.44 242 PRO A CA 1
ATOM 1854 C C . PRO A 1 242 ? 20.475 -7.444 -9.693 1.00 96.44 242 PRO A C 1
ATOM 1856 O O . PRO A 1 242 ? 19.333 -7.070 -9.427 1.00 96.44 242 PRO A O 1
ATOM 1859 N N . ASP A 1 243 ? 20.807 -8.732 -9.829 1.00 96.31 243 ASP A N 1
ATOM 1860 C CA . ASP A 1 243 ? 19.838 -9.839 -9.921 1.00 96.31 243 ASP A CA 1
ATOM 1861 C C . ASP A 1 243 ? 18.782 -9.843 -8.808 1.00 96.31 243 ASP A C 1
ATOM 1863 O O . ASP A 1 243 ? 17.586 -9.908 -9.076 1.00 96.31 243 ASP A O 1
ATOM 1867 N N . GLU A 1 244 ? 19.221 -9.686 -7.561 1.00 96.69 244 GLU A N 1
ATOM 1868 C CA . GLU A 1 244 ? 18.348 -9.644 -6.386 1.00 96.69 244 GLU A CA 1
ATOM 1869 C C . GLU A 1 244 ? 17.336 -8.487 -6.439 1.00 96.69 244 GLU A C 1
ATOM 1871 O O . GLU A 1 244 ? 16.175 -8.658 -6.074 1.00 96.69 244 GLU A O 1
ATOM 1876 N N . ILE A 1 245 ? 17.750 -7.321 -6.946 1.00 96.38 245 ILE A N 1
ATOM 1877 C CA . ILE A 1 245 ? 16.890 -6.139 -7.077 1.00 96.38 245 ILE A CA 1
ATOM 1878 C C . ILE A 1 245 ? 15.849 -6.361 -8.167 1.00 96.38 245 ILE A C 1
ATOM 1880 O O . ILE A 1 245 ? 14.669 -6.107 -7.950 1.00 96.38 245 ILE A O 1
ATOM 1884 N N . ALA A 1 246 ? 16.281 -6.845 -9.332 1.00 96.31 246 ALA A N 1
ATOM 1885 C CA . ALA A 1 246 ? 15.390 -7.145 -10.447 1.00 96.31 246 ALA A CA 1
ATOM 1886 C C . ALA A 1 246 ? 14.359 -8.219 -10.066 1.00 96.31 246 ALA A C 1
ATOM 1888 O O . ALA A 1 246 ? 13.176 -8.096 -10.389 1.00 96.31 246 ALA A O 1
ATOM 1889 N N . LEU A 1 247 ? 14.786 -9.250 -9.329 1.00 95.75 247 LEU A N 1
ATOM 1890 C CA . LEU A 1 247 ? 13.894 -10.282 -8.809 1.00 95.75 247 LEU A CA 1
ATOM 1891 C C . LEU A 1 247 ? 12.904 -9.711 -7.790 1.00 95.75 247 LEU A C 1
ATOM 1893 O O . LEU A 1 247 ? 11.724 -10.054 -7.812 1.00 95.75 247 LEU A O 1
ATOM 1897 N N . TRP A 1 248 ? 13.365 -8.830 -6.899 1.00 95.81 248 TRP A N 1
ATOM 1898 C CA . TRP A 1 248 ? 12.483 -8.173 -5.943 1.00 95.81 248 TRP A CA 1
ATOM 1899 C C . TRP A 1 248 ? 11.443 -7.313 -6.671 1.00 95.81 248 TRP A C 1
ATOM 1901 O O . TRP A 1 248 ? 10.247 -7.505 -6.462 1.00 95.81 248 TRP A O 1
ATOM 1911 N N . LEU A 1 249 ? 11.867 -6.435 -7.585 1.00 95.12 249 LEU A N 1
ATOM 1912 C CA . LEU A 1 249 ? 10.968 -5.546 -8.326 1.00 95.12 249 LEU A CA 1
ATOM 1913 C C . LEU A 1 249 ? 9.946 -6.333 -9.155 1.00 95.12 249 LEU A C 1
ATOM 1915 O O . LEU A 1 249 ? 8.762 -6.045 -9.061 1.00 95.12 249 LEU A O 1
ATOM 1919 N N . SER A 1 250 ? 10.356 -7.368 -9.893 1.00 93.94 250 SER A N 1
ATOM 1920 C CA . SER A 1 250 ? 9.440 -8.179 -10.727 1.00 93.94 250 SER A CA 1
ATOM 1921 C C . SER A 1 250 ? 8.386 -8.951 -9.925 1.00 93.94 250 SER A C 1
ATOM 1923 O O . SER A 1 250 ? 7.296 -9.240 -10.426 1.00 93.94 250 SER A O 1
ATOM 1925 N N . ARG A 1 251 ? 8.678 -9.269 -8.659 1.00 93.31 251 ARG A N 1
ATOM 1926 C CA . ARG A 1 251 ? 7.727 -9.917 -7.744 1.00 93.31 251 ARG A CA 1
ATOM 1927 C C . ARG A 1 251 ? 6.757 -8.942 -7.085 1.00 93.31 251 ARG A C 1
ATOM 1929 O O . ARG A 1 251 ? 5.659 -9.358 -6.728 1.00 93.31 251 ARG A O 1
ATOM 1936 N N . HIS A 1 252 ? 7.154 -7.685 -6.905 1.00 92.25 252 HIS A N 1
ATOM 1937 C CA . HIS A 1 252 ? 6.366 -6.705 -6.154 1.00 92.25 252 HIS A CA 1
ATOM 1938 C C . HIS A 1 252 ? 5.614 -5.739 -7.062 1.00 92.25 252 HIS A C 1
ATOM 1940 O O . HIS A 1 252 ? 4.443 -5.465 -6.806 1.00 92.25 252 HIS A O 1
ATOM 1946 N N . ILE A 1 253 ? 6.244 -5.277 -8.142 1.00 89.88 253 ILE A N 1
ATOM 1947 C CA . ILE A 1 253 ? 5.592 -4.435 -9.137 1.00 89.88 253 ILE A CA 1
ATOM 1948 C C . ILE A 1 253 ? 4.514 -5.260 -9.830 1.00 89.88 253 ILE A C 1
ATOM 1950 O O . ILE A 1 253 ? 4.752 -6.389 -10.269 1.00 89.88 253 ILE A O 1
ATOM 1954 N N . ALA A 1 254 ? 3.299 -4.725 -9.875 1.00 84.12 254 ALA A N 1
ATOM 1955 C CA . ALA A 1 254 ? 2.217 -5.363 -10.600 1.00 84.12 254 ALA A CA 1
ATOM 1956 C C . ALA A 1 254 ? 2.486 -5.233 -12.108 1.00 84.12 254 ALA A C 1
ATOM 1958 O O . ALA A 1 254 ? 2.520 -4.105 -12.600 1.00 84.12 254 ALA A O 1
ATOM 1959 N N . PRO A 1 255 ? 2.665 -6.343 -12.845 1.00 82.25 255 PRO A N 1
ATOM 1960 C CA . PRO A 1 255 ? 2.762 -6.283 -14.289 1.00 82.25 255 PRO A CA 1
ATOM 1961 C C . PRO A 1 255 ? 1.419 -5.801 -14.820 1.00 82.25 255 PRO A C 1
ATOM 1963 O O . PRO A 1 255 ? 0.346 -6.092 -14.267 1.00 82.25 255 PRO A O 1
ATOM 1966 N N . ALA A 1 256 ? 1.490 -5.017 -15.877 1.00 77.81 256 ALA A N 1
ATOM 1967 C CA . ALA A 1 256 ? 0.331 -4.327 -16.376 1.00 77.81 256 ALA A CA 1
ATOM 1968 C C . ALA A 1 256 ? 0.308 -4.467 -17.894 1.00 77.81 256 ALA A C 1
ATOM 1970 O O . ALA A 1 256 ? 1.288 -4.130 -18.555 1.00 77.81 256 ALA A O 1
ATOM 1971 N N . PRO A 1 257 ? -0.795 -4.971 -18.461 1.00 72.31 257 PRO A N 1
ATOM 1972 C CA . PRO A 1 257 ? -0.885 -5.271 -19.871 1.00 72.31 257 PRO A CA 1
ATOM 1973 C C . PRO A 1 257 ? -1.151 -3.969 -20.623 1.00 72.31 257 PRO A C 1
ATOM 1975 O O . PRO A 1 257 ? -2.273 -3.714 -21.042 1.00 72.31 257 PRO A O 1
ATOM 1978 N N . PHE A 1 258 ? -0.154 -3.099 -20.729 1.00 71.00 258 PHE A N 1
ATOM 1979 C CA . PHE A 1 258 ? -0.256 -1.857 -21.483 1.00 71.00 258 PHE A CA 1
ATOM 1980 C C . PHE A 1 258 ? 0.603 -1.943 -22.723 1.00 71.00 258 PHE A C 1
ATOM 1982 O O . PHE A 1 258 ? 1.734 -2.422 -22.687 1.00 71.00 258 PHE A O 1
ATOM 1989 N N . VAL A 1 259 ? 0.046 -1.459 -23.824 1.00 62.16 259 VAL A N 1
ATOM 1990 C CA . VAL A 1 259 ? 0.766 -1.332 -25.079 1.00 62.16 259 VAL A CA 1
ATOM 1991 C C . VAL A 1 259 ? 0.828 0.131 -25.465 1.00 62.16 259 VAL A C 1
ATOM 1993 O O . VAL A 1 259 ? -0.091 0.906 -25.188 1.00 62.16 259 VAL A O 1
ATOM 1996 N N . THR A 1 260 ? 1.937 0.520 -26.075 1.00 63.62 260 THR A N 1
ATOM 1997 C CA . THR A 1 260 ? 2.123 1.862 -26.603 1.00 63.62 260 THR A CA 1
ATOM 1998 C C . THR A 1 260 ? 1.513 1.925 -27.998 1.00 63.62 260 THR A C 1
ATOM 2000 O O . THR A 1 260 ? 2.014 1.318 -28.945 1.00 63.62 260 THR A O 1
ATOM 2003 N N . LYS A 1 261 ? 0.408 2.657 -28.144 1.00 60.94 261 LYS A N 1
ATOM 2004 C CA . LYS A 1 261 ? -0.139 2.996 -29.455 1.00 60.94 261 LYS A CA 1
ATOM 2005 C C . LYS A 1 261 ? 0.536 4.270 -29.937 1.00 60.94 261 LYS A C 1
ATOM 2007 O O . LYS A 1 261 ? 0.312 5.345 -29.391 1.00 60.94 261 LYS A O 1
ATOM 2012 N N . VAL A 1 262 ? 1.352 4.132 -30.972 1.00 63.59 262 VAL A N 1
ATOM 2013 C CA . VAL A 1 262 ? 1.978 5.261 -31.656 1.00 63.59 262 VAL A CA 1
ATOM 2014 C C . VAL A 1 262 ? 0.964 5.829 -32.648 1.00 63.59 262 VAL A C 1
ATOM 2016 O O . VAL A 1 262 ? 0.555 5.134 -33.577 1.00 63.59 262 VAL A O 1
ATOM 2019 N N . ARG A 1 263 ? 0.525 7.073 -32.454 1.00 60.41 263 ARG A N 1
ATOM 2020 C CA . ARG A 1 263 ? -0.225 7.818 -33.469 1.00 60.41 263 ARG A CA 1
ATOM 2021 C C . ARG A 1 263 ? 0.767 8.566 -34.337 1.00 60.41 263 ARG A C 1
ATOM 2023 O O . ARG A 1 263 ? 1.540 9.384 -33.835 1.00 60.41 263 ARG A O 1
ATOM 2030 N N . GLU A 1 264 ? 0.753 8.282 -35.635 1.00 61.44 264 GLU A N 1
ATOM 2031 C CA . GLU A 1 264 ? 1.490 9.098 -36.592 1.00 61.44 264 GLU A CA 1
ATOM 2032 C C . GLU A 1 264 ? 0.997 10.542 -36.495 1.00 61.44 264 GLU A C 1
ATOM 2034 O O . GLU A 1 264 ? -0.208 10.804 -36.452 1.00 61.44 264 GLU A O 1
ATOM 2039 N N . GLY A 1 265 ? 1.940 11.481 -36.402 1.00 58.91 265 GLY A N 1
ATOM 2040 C CA . GLY A 1 265 ? 1.603 12.893 -36.407 1.00 58.91 265 GLY A CA 1
ATOM 2041 C C . GLY A 1 26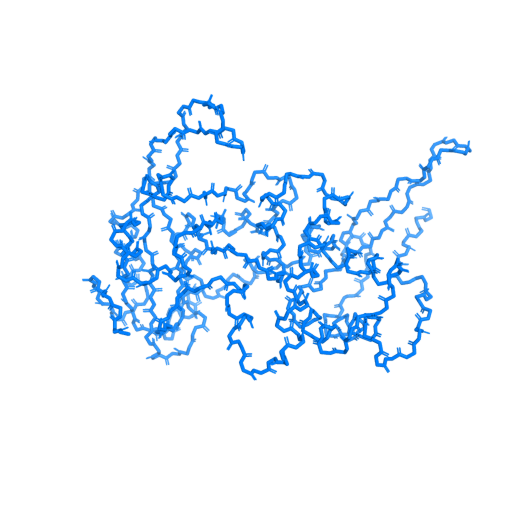5 ? 0.892 13.249 -37.711 1.00 58.91 265 GLY A C 1
ATOM 2042 O O . GLY A 1 265 ? 1.212 12.717 -38.773 1.00 58.91 265 GLY A O 1
ATOM 2043 N N . SER A 1 266 ? -0.055 14.180 -37.647 1.00 62.19 266 SER A N 1
ATOM 2044 C CA . SER A 1 266 ? -0.888 14.598 -38.783 1.00 62.19 266 SER A CA 1
ATOM 2045 C C . SER A 1 266 ? -0.096 15.219 -39.946 1.00 62.19 266 SER A C 1
ATOM 2047 O O . SER A 1 266 ? -0.683 15.645 -40.941 1.00 62.19 266 SER A O 1
ATOM 2049 N N . SER A 1 267 ? 1.226 15.358 -39.824 1.00 57.22 267 SER A N 1
ATOM 2050 C CA . SER A 1 267 ? 2.113 15.932 -40.832 1.00 57.22 267 SER A CA 1
ATOM 2051 C C . SER A 1 267 ? 3.539 15.363 -40.738 1.00 57.22 267 SER A C 1
ATOM 2053 O O . SER A 1 267 ? 4.003 15.048 -39.637 1.00 57.22 267 SER A O 1
ATOM 2055 N N . PRO A 1 268 ? 4.278 15.282 -41.865 1.00 50.91 268 PRO A N 1
ATOM 2056 C CA . PRO A 1 268 ? 5.680 14.866 -41.872 1.00 50.91 268 PRO A CA 1
ATOM 2057 C C . PRO A 1 268 ? 6.530 15.745 -40.942 1.00 50.91 268 PRO A C 1
ATOM 2059 O O . PRO A 1 268 ? 6.556 16.965 -41.092 1.00 50.91 268 PRO A O 1
ATOM 2062 N N . GLY A 1 269 ? 7.231 15.125 -39.988 1.00 56.59 269 GLY A N 1
ATOM 2063 C CA . GLY A 1 269 ? 8.085 15.815 -39.011 1.00 56.59 269 GLY A CA 1
ATOM 2064 C C . GLY A 1 269 ? 7.416 16.148 -37.671 1.00 56.59 269 GLY A C 1
ATOM 2065 O O . GLY A 1 269 ? 8.088 16.662 -36.780 1.00 56.59 269 GLY A O 1
ATOM 2066 N N . GLN A 1 270 ? 6.128 15.840 -37.495 1.00 52.69 270 GLN A N 1
ATOM 2067 C CA . GLN A 1 270 ? 5.466 15.929 -36.195 1.00 52.69 270 GLN A CA 1
ATOM 2068 C C . GLN A 1 270 ? 5.797 14.683 -35.355 1.00 52.69 270 GLN A C 1
ATOM 2070 O O . GLN A 1 270 ? 5.718 13.558 -35.849 1.00 52.69 270 GLN A O 1
ATOM 2075 N N . LEU A 1 271 ? 6.201 14.892 -34.096 1.00 49.75 271 LEU A N 1
ATOM 2076 C CA . LEU A 1 271 ? 6.489 13.807 -33.153 1.00 49.75 271 LEU A CA 1
ATOM 2077 C C . LEU A 1 271 ? 5.252 12.918 -33.001 1.00 49.75 271 LEU A C 1
ATOM 2079 O O . LEU A 1 271 ? 4.142 13.424 -32.844 1.00 49.75 271 LEU A O 1
ATOM 2083 N N . SER A 1 272 ? 5.452 11.604 -33.063 1.00 57.78 272 SER A N 1
ATOM 2084 C CA . SER A 1 272 ? 4.376 10.646 -32.846 1.00 57.78 272 SER A CA 1
ATOM 2085 C C . SER A 1 272 ? 3.891 10.725 -31.398 1.00 57.78 272 SER A C 1
ATOM 2087 O O . SER A 1 272 ? 4.703 10.708 -30.472 1.00 57.78 272 SER A O 1
ATOM 2089 N N . GLU A 1 273 ? 2.577 10.804 -31.195 1.00 56.22 273 GLU A N 1
ATOM 2090 C CA . GLU A 1 273 ? 1.995 10.699 -29.855 1.00 56.22 273 GLU A CA 1
ATOM 2091 C C . GLU A 1 273 ? 1.984 9.228 -29.433 1.00 56.22 273 GLU A C 1
ATOM 2093 O O . GLU A 1 273 ? 1.629 8.352 -30.223 1.00 56.22 273 GLU A O 1
ATOM 2098 N N . VAL A 1 274 ? 2.395 8.946 -28.197 1.00 62.03 274 VAL A N 1
ATOM 2099 C CA . VAL A 1 274 ? 2.423 7.590 -27.644 1.00 62.03 274 VAL A CA 1
ATOM 2100 C C . VAL A 1 274 ? 1.341 7.475 -26.577 1.00 62.03 274 VAL A C 1
ATOM 2102 O O . VAL A 1 274 ? 1.492 8.000 -25.477 1.00 62.03 274 VAL A O 1
ATOM 2105 N N . ASP A 1 275 ? 0.260 6.768 -26.899 1.00 65.69 275 ASP A N 1
ATOM 2106 C CA . ASP A 1 275 ? -0.805 6.448 -25.948 1.00 65.69 275 ASP A CA 1
ATOM 2107 C C . ASP A 1 275 ? -0.495 5.131 -25.225 1.00 65.69 275 ASP A C 1
ATOM 2109 O O . ASP A 1 275 ? -0.133 4.143 -25.862 1.00 65.69 275 ASP A O 1
ATOM 2113 N N . LEU A 1 276 ? -0.726 5.066 -23.912 1.00 68.06 276 LEU A N 1
ATOM 2114 C CA . LEU A 1 276 ? -0.785 3.798 -23.178 1.00 68.06 276 LEU A CA 1
ATOM 2115 C C . LEU A 1 276 ? -2.210 3.252 -23.228 1.00 68.06 276 LEU A C 1
ATOM 2117 O O . LEU A 1 276 ? -3.105 3.793 -22.578 1.00 68.06 276 LEU A O 1
ATOM 2121 N N . ILE A 1 277 ? -2.426 2.171 -23.975 1.00 69.19 277 ILE A N 1
ATOM 2122 C CA . ILE A 1 277 ? -3.732 1.509 -24.052 1.00 69.19 277 ILE A CA 1
ATOM 2123 C C . ILE A 1 277 ? -3.694 0.150 -23.336 1.00 69.19 277 ILE A C 1
ATOM 2125 O O . ILE A 1 277 ? -2.701 -0.572 -23.451 1.00 69.19 277 ILE A O 1
ATOM 2129 N N . PRO A 1 278 ? -4.750 -0.229 -22.592 1.00 69.81 278 PRO A N 1
ATOM 2130 C CA . PRO A 1 278 ? -4.861 -1.578 -22.045 1.00 69.81 278 PRO A CA 1
ATOM 2131 C C . PRO A 1 278 ? -4.857 -2.629 -23.165 1.00 69.81 278 PRO A C 1
ATOM 2133 O O . PRO A 1 278 ? -5.518 -2.450 -24.185 1.00 69.81 278 PRO A O 1
ATOM 2136 N N . LEU A 1 279 ? -4.204 -3.768 -22.950 1.00 67.75 279 LEU A N 1
ATOM 2137 C CA . LEU A 1 279 ? -4.075 -4.872 -23.911 1.00 67.75 279 LEU A CA 1
ATOM 2138 C C . LEU A 1 279 ? -5.427 -5.461 -24.320 1.00 67.75 279 LEU A C 1
ATOM 2140 O O . LEU A 1 279 ? -5.579 -5.928 -25.442 1.00 67.75 279 LEU A O 1
ATOM 2144 N N . ALA A 1 280 ? -6.431 -5.388 -23.440 1.00 67.06 280 ALA A N 1
ATOM 2145 C CA . ALA A 1 280 ? -7.800 -5.783 -23.766 1.00 67.06 280 ALA A CA 1
ATOM 2146 C C . ALA A 1 280 ? -8.385 -4.949 -24.920 1.00 67.06 280 ALA A C 1
ATOM 2148 O O . ALA A 1 280 ? -9.137 -5.476 -25.731 1.00 67.06 280 ALA A O 1
ATOM 2149 N N . ALA A 1 281 ? -8.009 -3.668 -25.027 1.00 69.19 281 ALA A N 1
ATOM 2150 C CA . ALA A 1 281 ? -8.380 -2.817 -26.158 1.00 69.19 281 ALA A CA 1
ATOM 2151 C C . ALA A 1 281 ? -7.564 -3.126 -27.428 1.00 69.19 281 ALA A C 1
ATOM 2153 O O . ALA A 1 281 ? -7.920 -2.661 -28.506 1.00 69.19 281 ALA A O 1
ATOM 2154 N N . ALA A 1 282 ? -6.483 -3.900 -27.299 1.00 64.00 282 ALA A N 1
ATOM 2155 C CA . ALA A 1 282 ? -5.639 -4.379 -28.390 1.00 64.00 282 ALA A CA 1
ATOM 2156 C C . ALA A 1 282 ? -5.905 -5.857 -28.751 1.00 64.00 282 ALA A C 1
ATOM 2158 O O . ALA A 1 282 ? -5.131 -6.437 -29.506 1.00 64.00 282 ALA A O 1
ATOM 2159 N N . GLU A 1 283 ? -6.962 -6.471 -28.196 1.00 68.25 283 GLU A N 1
ATOM 2160 C CA . GLU A 1 283 ? -7.378 -7.865 -28.449 1.00 68.25 283 GLU A CA 1
ATOM 2161 C C . GLU A 1 283 ? -6.275 -8.923 -28.238 1.00 68.25 283 GLU A C 1
ATOM 2163 O O . GLU A 1 283 ? -6.323 -10.018 -28.799 1.00 68.25 283 GLU A O 1
ATOM 2168 N N . ALA A 1 284 ? -5.281 -8.626 -27.400 1.00 68.94 284 ALA A N 1
ATOM 2169 C CA . ALA A 1 284 ? -4.157 -9.519 -27.143 1.00 68.94 284 ALA A CA 1
ATOM 2170 C C . ALA A 1 284 ? -4.280 -10.250 -25.795 1.00 68.94 284 ALA A C 1
ATOM 2172 O O . ALA A 1 284 ? -4.934 -9.797 -24.851 1.00 68.94 284 ALA A O 1
ATOM 2173 N N . PHE A 1 285 ? -3.649 -11.423 -25.718 1.00 75.00 285 PHE A N 1
ATOM 2174 C CA . PHE A 1 285 ? -3.647 -12.274 -24.531 1.00 75.00 285 PHE A CA 1
ATOM 2175 C C . PHE A 1 285 ? -2.574 -11.829 -23.529 1.00 75.00 285 PHE A C 1
ATOM 2177 O O . PHE A 1 285 ? -1.431 -11.592 -23.913 1.00 75.00 285 PHE A O 1
ATOM 2184 N N . PHE A 1 286 ? -2.936 -11.765 -22.244 1.00 79.75 286 PHE A N 1
ATOM 2185 C CA . PHE A 1 286 ? -2.018 -11.440 -21.152 1.00 79.75 286 PHE A CA 1
ATOM 2186 C C . PHE A 1 286 ? -1.819 -12.632 -20.218 1.00 79.75 286 PHE A C 1
ATOM 2188 O O . PHE A 1 286 ? -2.779 -13.113 -19.613 1.00 79.75 286 PHE A O 1
ATOM 2195 N N . ASP A 1 287 ? -0.565 -13.042 -20.045 1.00 84.38 287 ASP A N 1
ATOM 2196 C CA . ASP A 1 287 ? -0.145 -13.983 -19.009 1.00 84.38 287 ASP A CA 1
ATOM 2197 C C . ASP A 1 287 ? 0.728 -13.249 -17.988 1.00 84.38 287 ASP A C 1
ATOM 2199 O O . ASP A 1 287 ? 1.868 -12.874 -18.268 1.00 84.38 287 ASP A O 1
ATOM 2203 N N . GLU A 1 288 ? 0.180 -13.053 -16.789 1.00 84.69 288 GLU A N 1
ATOM 2204 C CA . GLU A 1 288 ? 0.854 -12.342 -15.705 1.00 84.69 288 GLU A CA 1
ATOM 2205 C C . GLU A 1 288 ? 2.169 -13.019 -15.291 1.00 84.69 288 GLU A C 1
ATOM 2207 O O . GLU A 1 288 ? 3.162 -12.344 -15.014 1.00 84.69 288 GLU A O 1
ATOM 2212 N N . ALA A 1 289 ? 2.193 -14.352 -15.238 1.00 87.94 289 ALA A N 1
ATOM 2213 C CA . ALA A 1 289 ? 3.369 -15.094 -14.800 1.00 87.94 289 ALA A CA 1
ATOM 2214 C C . ALA A 1 289 ? 4.479 -15.023 -15.853 1.00 87.94 289 ALA A C 1
ATOM 2216 O O . ALA A 1 289 ? 5.642 -14.803 -15.504 1.00 87.94 289 ALA A O 1
ATOM 2217 N N . ALA A 1 290 ? 4.111 -15.148 -17.131 1.00 87.50 290 ALA A N 1
ATOM 2218 C CA . ALA A 1 290 ? 5.047 -14.974 -18.235 1.00 87.50 290 ALA A CA 1
ATOM 2219 C C . ALA A 1 290 ? 5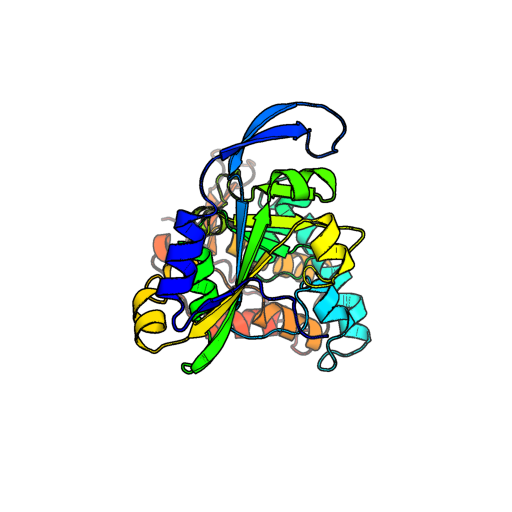.618 -13.548 -18.272 1.00 87.50 290 ALA A C 1
ATOM 2221 O O . ALA A 1 290 ? 6.825 -13.386 -18.452 1.00 87.50 290 ALA A O 1
ATOM 2222 N N . GLU A 1 291 ? 4.789 -12.526 -18.036 1.00 87.88 291 GLU A N 1
ATOM 2223 C CA . GLU A 1 291 ? 5.228 -11.127 -18.024 1.00 87.88 291 GLU A CA 1
ATOM 2224 C C . GLU A 1 291 ? 6.179 -10.821 -16.859 1.00 87.88 291 GLU A C 1
ATOM 2226 O O . GLU A 1 291 ? 7.192 -10.144 -17.042 1.00 87.88 291 GLU A O 1
ATOM 2231 N N . ARG A 1 292 ? 5.908 -11.357 -15.660 1.00 90.56 292 ARG A N 1
ATOM 2232 C CA . ARG A 1 292 ? 6.820 -11.216 -14.510 1.00 90.56 292 ARG A CA 1
ATOM 2233 C C . ARG A 1 292 ? 8.175 -11.848 -14.786 1.00 90.56 292 ARG A C 1
ATOM 2235 O O . ARG A 1 292 ? 9.202 -11.228 -14.512 1.00 90.56 292 ARG A O 1
ATOM 2242 N N . GLU A 1 293 ? 8.182 -13.064 -15.328 1.00 91.25 293 GLU A N 1
ATOM 2243 C CA . GLU A 1 293 ? 9.420 -13.758 -15.689 1.00 91.25 293 GLU A CA 1
ATOM 2244 C C . GLU A 1 293 ? 10.172 -13.004 -16.791 1.00 91.25 293 GLU A C 1
ATOM 2246 O O . GLU A 1 293 ? 11.388 -12.825 -16.712 1.00 91.25 293 GLU A O 1
ATOM 2251 N N . HIS A 1 294 ? 9.459 -12.498 -17.797 1.00 89.19 294 HIS A N 1
ATOM 2252 C CA . HIS A 1 294 ? 10.052 -11.676 -18.843 1.00 89.19 294 HIS A CA 1
ATOM 2253 C C . HIS A 1 294 ? 10.696 -10.404 -18.273 1.00 89.19 294 HIS A C 1
ATOM 2255 O O . HIS A 1 294 ? 11.880 -10.160 -18.513 1.00 89.19 294 HIS A O 1
ATOM 2261 N N . SER A 1 295 ? 9.951 -9.640 -17.469 1.00 92.00 295 SER A N 1
ATOM 2262 C CA . SER A 1 295 ? 10.433 -8.430 -16.793 1.00 92.00 295 SER A CA 1
ATOM 2263 C C . SER A 1 295 ? 11.670 -8.719 -15.942 1.00 92.00 295 SER A C 1
ATOM 2265 O O . SER A 1 295 ? 12.681 -8.029 -16.057 1.00 92.00 295 SER A O 1
ATOM 2267 N N . TYR A 1 296 ? 11.652 -9.800 -15.154 1.00 94.75 296 TYR A N 1
ATOM 2268 C CA . TYR A 1 296 ? 12.813 -10.226 -14.374 1.00 94.75 296 TYR A CA 1
ATOM 2269 C C . TYR A 1 296 ? 14.048 -10.456 -15.257 1.00 94.75 296 TYR A C 1
ATOM 2271 O O . TYR A 1 296 ? 15.124 -9.922 -14.972 1.00 94.75 296 TYR A O 1
ATOM 2279 N N . ARG A 1 297 ? 13.902 -11.205 -16.356 1.00 93.81 297 ARG A N 1
ATOM 2280 C CA . ARG A 1 297 ? 15.011 -11.504 -17.275 1.00 93.81 297 ARG A CA 1
ATOM 2281 C C . ARG A 1 297 ? 15.537 -10.260 -17.987 1.00 93.81 297 ARG A C 1
ATOM 2283 O O . ARG A 1 297 ? 16.749 -10.129 -18.202 1.00 93.81 297 ARG A O 1
ATOM 2290 N N . TYR A 1 298 ? 14.637 -9.348 -18.338 1.00 92.00 298 TYR A N 1
ATOM 2291 C CA . TYR A 1 298 ? 14.983 -8.090 -18.980 1.00 92.00 298 TYR A CA 1
ATOM 2292 C C . TYR A 1 298 ? 15.768 -7.179 -18.029 1.00 92.00 298 TYR A C 1
ATOM 2294 O O . TYR A 1 298 ? 16.851 -6.710 -18.383 1.00 92.00 298 TYR A O 1
ATOM 2302 N N . TRP A 1 299 ? 15.289 -7.004 -16.797 1.00 95.00 299 TRP A N 1
ATOM 2303 C CA . TRP A 1 299 ? 15.894 -6.097 -15.821 1.00 95.00 299 TRP A CA 1
ATOM 2304 C C . TRP A 1 299 ? 17.165 -6.643 -15.173 1.00 95.00 299 TRP A C 1
ATOM 2306 O O . TRP A 1 299 ? 18.030 -5.859 -14.788 1.00 95.00 299 TRP A O 1
ATOM 2316 N N . SER A 1 300 ? 17.295 -7.965 -15.029 1.00 96.19 300 SER A N 1
ATOM 2317 C CA . SER A 1 300 ? 18.395 -8.582 -14.280 1.00 96.19 300 SER A CA 1
ATOM 2318 C C . SER A 1 300 ? 19.677 -8.729 -15.097 1.00 96.19 300 SER A C 1
ATOM 2320 O O . SER A 1 300 ? 19.706 -9.379 -16.149 1.00 96.19 300 SER A O 1
ATOM 2322 N N . SER A 1 301 ? 20.780 -8.220 -14.544 1.00 95.06 301 SER A N 1
ATOM 2323 C CA . SER A 1 301 ? 22.138 -8.364 -15.084 1.00 95.06 301 SER A CA 1
ATOM 2324 C C . SER A 1 301 ? 22.649 -9.807 -15.121 1.00 95.06 301 SER A C 1
ATOM 2326 O O . SER A 1 301 ? 23.658 -10.077 -15.769 1.00 95.06 301 SER A O 1
ATOM 2328 N N . ARG A 1 302 ? 21.945 -10.751 -14.480 1.00 95.31 302 ARG A N 1
ATOM 2329 C CA . ARG A 1 302 ? 22.217 -12.192 -14.576 1.00 95.31 302 ARG A CA 1
ATOM 2330 C C . ARG A 1 302 ? 22.040 -12.725 -15.995 1.00 95.31 302 ARG A C 1
ATOM 2332 O O . ARG A 1 302 ? 22.708 -13.682 -16.381 1.00 95.31 302 ARG A O 1
ATOM 2339 N N . PHE A 1 303 ? 21.110 -12.152 -16.751 1.00 91.62 303 PHE A N 1
ATOM 2340 C CA . PHE A 1 303 ? 20.824 -12.583 -18.110 1.00 91.62 303 PHE A CA 1
ATOM 2341 C C . PHE A 1 303 ? 21.555 -11.677 -19.091 1.00 91.62 303 PHE A C 1
ATOM 2343 O O . PHE A 1 303 ? 21.613 -10.459 -18.895 1.00 91.62 303 PHE A O 1
ATOM 2350 N N . ALA A 1 304 ? 22.058 -12.264 -20.180 1.00 83.00 304 ALA A N 1
ATOM 2351 C CA . ALA A 1 304 ? 22.604 -11.506 -21.300 1.00 83.00 304 ALA A CA 1
ATOM 2352 C C . ALA A 1 304 ? 21.612 -10.427 -21.764 1.00 83.00 304 ALA A C 1
ATOM 2354 O O . ALA A 1 304 ? 20.407 -10.529 -21.502 1.00 83.00 304 ALA A O 1
ATOM 2355 N N . VAL A 1 305 ? 22.117 -9.381 -22.424 1.00 64.62 305 VAL A N 1
ATOM 2356 C CA . VAL A 1 305 ? 21.265 -8.369 -23.059 1.00 64.62 305 VAL A CA 1
ATOM 2357 C C . VAL A 1 305 ? 20.355 -9.107 -24.032 1.00 64.62 305 VAL A C 1
ATOM 2359 O O . VAL A 1 305 ? 20.785 -9.568 -25.082 1.00 64.62 305 VAL A O 1
ATOM 2362 N N . SER A 1 306 ? 19.109 -9.314 -23.623 1.00 57.41 306 SER A N 1
ATOM 2363 C CA . SER A 1 306 ? 18.064 -9.684 -24.546 1.00 57.41 306 SER A CA 1
ATOM 2364 C C . SER A 1 306 ? 17.769 -8.402 -25.293 1.00 57.41 306 SER A C 1
ATOM 2366 O O . SER A 1 306 ? 17.383 -7.413 -24.657 1.00 57.41 306 SER A O 1
ATOM 2368 N N . ASP A 1 307 ? 17.940 -8.408 -26.609 1.00 47.94 307 ASP A N 1
ATOM 2369 C CA . ASP A 1 307 ? 17.248 -7.433 -27.429 1.00 47.94 307 ASP A CA 1
ATOM 2370 C C . ASP A 1 307 ? 15.789 -7.476 -26.972 1.00 47.94 307 ASP A C 1
ATOM 2372 O O . ASP A 1 307 ? 15.132 -8.521 -27.046 1.00 47.94 307 ASP A O 1
ATOM 2376 N N . ARG A 1 308 ? 15.258 -6.355 -26.475 1.00 49.91 308 ARG A N 1
ATOM 2377 C CA . ARG A 1 308 ? 13.841 -6.109 -26.712 1.00 49.91 308 ARG A CA 1
ATOM 2378 C C . ARG A 1 308 ? 13.752 -6.083 -28.233 1.00 49.91 308 ARG A C 1
ATOM 2380 O O . ARG A 1 308 ? 13.931 -5.035 -28.841 1.00 49.91 308 ARG A O 1
ATOM 2387 N N . CYS A 1 309 ? 13.526 -7.234 -28.864 1.00 36.72 309 CYS A N 1
ATOM 2388 C CA . CYS A 1 309 ? 12.856 -7.258 -30.149 1.00 36.72 309 CYS A CA 1
ATOM 2389 C C . CYS A 1 309 ? 11.505 -6.630 -29.861 1.00 36.72 309 CYS A C 1
ATOM 2391 O O . CYS A 1 309 ? 10.622 -7.348 -29.414 1.00 36.72 309 CYS A O 1
ATOM 2393 N N . ALA A 1 310 ? 11.440 -5.297 -29.947 1.00 36.41 310 ALA A N 1
ATOM 2394 C CA . ALA A 1 310 ? 10.255 -4.458 -29.914 1.00 36.41 310 ALA A CA 1
ATOM 2395 C C . ALA A 1 310 ? 9.035 -5.168 -29.306 1.00 36.41 310 ALA A C 1
ATOM 2397 O O . ALA A 1 310 ? 8.054 -5.430 -29.984 1.00 36.41 310 ALA A O 1
ATOM 2398 N N . GLY A 1 311 ? 9.130 -5.509 -28.017 1.00 36.53 311 GLY A N 1
ATOM 2399 C CA . GLY A 1 311 ? 8.013 -6.003 -27.214 1.00 36.53 311 GLY A CA 1
ATOM 2400 C C . GLY A 1 311 ? 7.106 -4.859 -26.768 1.00 36.53 311 GLY A C 1
ATOM 2401 O O . GLY A 1 311 ? 6.216 -5.056 -25.951 1.00 36.53 311 GLY A O 1
ATOM 2402 N N . MET A 1 312 ? 7.309 -3.654 -27.320 1.00 39.16 312 MET A N 1
ATOM 2403 C CA . MET A 1 312 ? 6.162 -2.837 -27.676 1.00 39.16 312 MET A CA 1
ATOM 2404 C C . MET A 1 312 ? 5.321 -3.713 -28.588 1.00 39.16 312 MET A C 1
ATOM 2406 O O . MET A 1 312 ? 5.656 -3.885 -29.756 1.00 39.16 312 MET A O 1
ATOM 2410 N N . TRP A 1 313 ? 4.241 -4.277 -28.064 1.00 40.91 313 TRP A N 1
ATOM 2411 C CA . TRP A 1 313 ? 3.125 -4.680 -28.899 1.00 40.91 313 TRP A CA 1
ATOM 2412 C C . TRP A 1 313 ? 2.640 -3.412 -29.611 1.00 40.91 313 TRP A C 1
ATOM 2414 O O . TRP A 1 313 ? 1.702 -2.752 -29.180 1.00 40.91 313 TRP A O 1
ATOM 2424 N N . MET A 1 314 ? 3.340 -2.997 -30.665 1.00 35.84 314 MET A N 1
ATOM 2425 C CA . MET A 1 314 ? 2.861 -1.979 -31.568 1.00 35.84 314 MET A CA 1
ATOM 2426 C C . MET A 1 314 ? 1.686 -2.631 -32.267 1.00 35.84 314 MET A C 1
ATOM 2428 O O . MET A 1 314 ? 1.850 -3.351 -33.248 1.00 35.84 314 MET A O 1
ATOM 2432 N N . ALA A 1 315 ? 0.493 -2.416 -31.724 1.00 35.12 315 ALA A N 1
ATOM 2433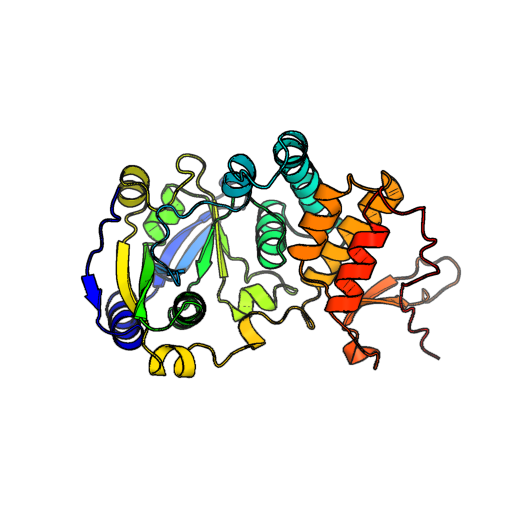 C CA . ALA A 1 315 ? -0.713 -2.516 -32.511 1.00 35.12 315 ALA A CA 1
ATOM 2434 C C . ALA A 1 315 ? -0.617 -1.389 -33.544 1.00 35.12 315 ALA A C 1
ATOM 2436 O O . ALA A 1 315 ? -1.049 -0.261 -33.304 1.00 35.12 315 ALA A O 1
ATOM 2437 N N . THR A 1 316 ? 0.041 -1.667 -34.668 1.00 31.12 316 THR A N 1
ATOM 2438 C CA . THR A 1 316 ? -0.095 -0.843 -35.857 1.00 31.12 316 THR A CA 1
ATOM 2439 C C . THR A 1 316 ? -1.552 -0.968 -36.276 1.00 31.12 316 THR A C 1
ATOM 2441 O O . THR A 1 316 ? -2.008 -2.032 -36.692 1.00 31.12 316 THR A O 1
ATOM 2444 N N . SER A 1 317 ? -2.324 0.100 -36.085 1.00 33.12 317 SER A N 1
ATOM 2445 C CA . SER A 1 317 ? -3.630 0.185 -36.725 1.00 33.12 317 SER A CA 1
ATOM 2446 C C . SER A 1 317 ? -3.398 0.170 -38.231 1.00 33.12 317 SER A C 1
ATOM 2448 O O . SER A 1 317 ? -2.673 1.031 -38.733 1.00 33.12 317 SER A O 1
ATOM 2450 N N . GLN A 1 318 ? -3.978 -0.816 -38.915 1.00 32.81 318 GLN A N 1
ATOM 2451 C CA . GLN A 1 318 ? -4.329 -0.651 -40.325 1.00 32.81 318 GLN A CA 1
ATOM 2452 C C . GLN A 1 318 ? -5.352 0.476 -40.471 1.00 32.81 318 GLN A C 1
ATOM 2454 O O . GLN A 1 318 ? -6.163 0.657 -39.529 1.00 32.81 318 GLN A O 1
#

Foldseek 3Di:
DQFPAPAEAAALVVLLVVCPVPQFDWDWDFDDPPVNPHTPGIDIDTQKWKAAWQARPPFQFFQLVCLCPPPVDDPVLNVVLVVVLLLLLVQLCVVPVDDSVLSQVLQVLQQRTDRKGKIASDSLLNLLNNLPYDAQHKIKMKMFGVRLQVVQWDKAQNCPGPLSQLSVLSNIIITHGPPDRTCRDPVNCVSRVMHMHMYGHHPVSNVVRNPCPVNSDQQQGLSLVSSLVSLLVCCVVPNADALSSLLSCLVRRQDYQWAWAWADPPDPPDHTDTDTDRCVVVVDDDDRVVRSVVSSQCRHPVHDNDPPPPPRPHPPDD

Organism: NCBI:txid431061

pLDDT: mean 85.45, std 14.52, range [31.12, 98.44]

Secondary structure (DSSP, 8-state):
----EEEEESSHHHHHHHHHHHS-SEEEEEEE-TTS-SEEEEEEEESEEEEEESS--S--B-HHHHHHH-TTS-HHHHHHHHHHHHHHHHHHHHHS---HHHHHHHHHHTT---S-EEEES-HHHHHHHHTTS-TT-EEEEEEEEHHHHHHHSEEEETT-STT-HHHHHTTEEEEE-SS-SBTTSHHHHHHHT-EEEEEEPPHHHHHHHS--GGGT--TT-HHHHHHHHHHHHHHHHH-PBPHHHHHHHHHHSPP--EEEEEEPPSSTTPPPEEEEEEGGGGT----HHHHHHHHHHHHBTTS--------S------

Radius of gyration: 21.1 Å; chains: 1; bounding box: 45×47×65 Å